Protein AF-A0A0B1TLB7-F1 (afdb_monomer_lite)

Radius of gyration: 19.45 Å; chains: 1; bounding box: 52×44×53 Å

Foldseek 3Di:
DDKDWDQDPVQWIWIWDKDFDQDPDPDLVVLVVLVVVQVVLCVDDVSVVLVQGADRWDWDCPDNGIIITTLDDTHHPVVCVVCVLQSPKDQQQVLLQVVLVVVPHGPVNLVVVLVVQLVVDPDDSVVSNVVSVCCCDVVPSPDLCSLVVVLPVVDPDPVLLVQLLSLLLSNLLVVLVCCQPQVKDAQDSRQWIARSNRSHIYRSPIDGDPPDPPPDPDSHDDDSSNCVSNPPVCVVRNVPD

pLDDT: mean 80.63, std 9.94, range [36.88, 93.31]

Structure (mmCIF, N/CA/C/O backbone):
data_AF-A0A0B1TLB7-F1
#
_entry.id   AF-A0A0B1TLB7-F1
#
loop_
_ato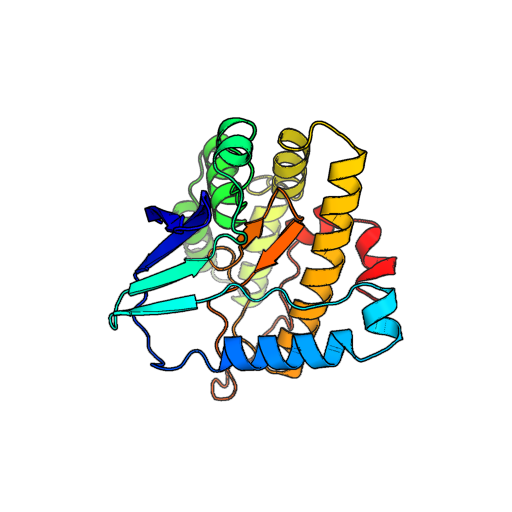m_site.group_PDB
_atom_site.id
_atom_site.type_symbol
_atom_site.label_atom_id
_atom_site.label_alt_id
_atom_site.label_comp_id
_atom_site.label_asym_id
_atom_site.label_entity_id
_atom_site.label_seq_id
_atom_site.pdbx_PDB_ins_code
_atom_site.Cartn_x
_atom_site.Cartn_y
_atom_site.Cartn_z
_atom_site.occupancy
_atom_site.B_iso_or_equiv
_atom_site.auth_seq_id
_atom_site.auth_comp_id
_atom_site.auth_asym_id
_atom_site.auth_atom_id
_atom_site.pdbx_PDB_model_num
ATOM 1 N N . MET A 1 1 ? -12.545 -8.791 -7.200 1.00 64.12 1 MET A N 1
ATOM 2 C CA . MET A 1 1 ? -12.836 -9.341 -5.853 1.00 64.12 1 MET A CA 1
ATOM 3 C C . MET A 1 1 ? -14.329 -9.295 -5.595 1.00 64.12 1 MET A C 1
ATOM 5 O O . MET A 1 1 ? -14.952 -8.301 -5.951 1.00 64.12 1 MET A O 1
ATOM 9 N N . LYS A 1 2 ? -14.913 -10.349 -5.012 1.00 77.75 2 LYS A N 1
ATOM 10 C CA . LYS A 1 2 ? -16.337 -10.341 -4.641 1.00 77.75 2 LYS A CA 1
ATOM 11 C C . LYS A 1 2 ? -16.486 -9.748 -3.241 1.00 77.75 2 LYS A C 1
ATOM 13 O O . LYS A 1 2 ? -15.745 -10.115 -2.333 1.00 77.75 2 LYS A O 1
ATOM 18 N N . LYS A 1 3 ? -17.421 -8.814 -3.082 1.00 80.75 3 LYS A N 1
ATOM 19 C CA . LYS A 1 3 ? -17.721 -8.144 -1.813 1.00 80.75 3 LYS A CA 1
ATOM 20 C C . LYS A 1 3 ? -18.915 -8.837 -1.164 1.00 80.75 3 LYS A C 1
ATOM 22 O O . LYS A 1 3 ? -19.959 -8.970 -1.796 1.00 80.75 3 LYS A O 1
ATOM 27 N N . LEU A 1 4 ? -18.757 -9.264 0.080 1.00 84.69 4 LEU A N 1
ATOM 28 C CA . LEU A 1 4 ? -19.797 -9.883 0.893 1.00 84.69 4 LEU A CA 1
ATOM 29 C C . LEU A 1 4 ? -20.160 -8.932 2.028 1.00 84.69 4 LEU A C 1
ATOM 31 O O . LEU A 1 4 ? -19.283 -8.347 2.659 1.00 84.69 4 LEU A O 1
ATOM 35 N N . GLN A 1 5 ? -21.453 -8.768 2.283 1.00 84.81 5 GLN A N 1
ATOM 36 C CA . GLN A 1 5 ? -21.947 -7.979 3.405 1.00 84.81 5 GLN A CA 1
ATOM 37 C C . GLN A 1 5 ? -22.610 -8.928 4.393 1.00 84.81 5 GLN A C 1
ATOM 39 O O . GLN A 1 5 ? -23.498 -9.690 4.017 1.00 84.81 5 GLN A O 1
ATOM 44 N N . ILE A 1 6 ? -22.153 -8.898 5.640 1.00 86.38 6 ILE A N 1
ATOM 45 C CA . ILE A 1 6 ? -22.670 -9.741 6.714 1.00 86.38 6 ILE A CA 1
ATOM 46 C C . ILE A 1 6 ? -23.162 -8.812 7.813 1.00 86.38 6 ILE A C 1
ATOM 48 O O . ILE A 1 6 ? -22.408 -7.994 8.342 1.00 86.38 6 ILE A O 1
ATOM 52 N N . MET A 1 7 ? -24.440 -8.940 8.148 1.00 86.88 7 MET A N 1
ATOM 53 C CA . MET A 1 7 ? -25.057 -8.213 9.246 1.00 86.88 7 MET A CA 1
ATOM 54 C C . MET A 1 7 ? -25.040 -9.092 10.490 1.00 86.88 7 MET A C 1
ATOM 56 O O . MET A 1 7 ? -25.543 -10.214 10.483 1.00 86.88 7 MET A O 1
ATOM 60 N N . ALA A 1 8 ? -24.427 -8.585 11.552 1.00 86.69 8 ALA A N 1
ATOM 61 C CA . ALA A 1 8 ? -24.417 -9.248 12.841 1.00 86.69 8 ALA A CA 1
ATOM 62 C C . ALA A 1 8 ? -25.740 -9.008 13.586 1.00 86.69 8 ALA A C 1
ATOM 64 O O . ALA A 1 8 ? -26.461 -8.043 13.329 1.00 86.69 8 ALA A O 1
ATOM 65 N N . VAL A 1 9 ? -26.020 -9.860 14.576 1.00 88.38 9 VAL A N 1
ATOM 66 C CA . VAL A 1 9 ? -27.228 -9.794 15.426 1.00 88.38 9 VAL A CA 1
ATOM 67 C C . VAL A 1 9 ? -27.348 -8.450 16.165 1.00 88.38 9 VAL A C 1
ATOM 69 O O . VAL A 1 9 ? -28.439 -8.011 16.505 1.00 88.38 9 VAL A O 1
ATOM 72 N N . ASN A 1 10 ? -26.230 -7.743 16.354 1.00 85.88 10 ASN A N 1
ATOM 73 C CA . ASN A 1 10 ? -26.180 -6.403 16.945 1.00 85.88 10 ASN A CA 1
ATOM 74 C C . ASN A 1 10 ? -26.594 -5.263 15.982 1.00 85.88 10 ASN A C 1
ATOM 76 O O . ASN A 1 10 ? -26.426 -4.092 16.327 1.00 85.88 10 ASN A O 1
ATOM 80 N N . GLY A 1 11 ? -27.062 -5.576 14.768 1.00 82.25 11 GLY A N 1
ATOM 81 C CA . GLY A 1 11 ? -27.480 -4.596 13.758 1.00 82.25 11 GLY A CA 1
ATOM 82 C C . GLY A 1 11 ? -26.330 -3.854 13.061 1.00 82.25 11 GLY A C 1
ATOM 83 O O . GLY A 1 11 ? -26.574 -2.910 12.301 1.00 82.25 11 GLY A O 1
ATOM 84 N N . LYS A 1 12 ? -25.072 -4.247 13.310 1.00 86.06 12 LYS A N 1
ATOM 85 C CA . LYS A 1 12 ? -23.905 -3.730 12.587 1.00 86.06 12 LYS A CA 1
ATOM 86 C C . LYS A 1 12 ? -23.603 -4.611 11.384 1.00 86.06 12 LYS A C 1
ATOM 88 O O . LYS A 1 12 ? -23.604 -5.837 11.480 1.00 86.06 12 LYS A O 1
ATOM 93 N N . THR A 1 13 ? -23.269 -3.969 10.278 1.00 84.94 13 THR A N 1
ATOM 94 C CA . THR A 1 13 ? -22.889 -4.623 9.033 1.00 84.94 13 THR A CA 1
ATOM 95 C C . THR A 1 13 ? -21.398 -4.496 8.823 1.00 84.94 13 THR A C 1
ATOM 97 O O . THR A 1 13 ? -20.845 -3.391 8.806 1.00 84.94 13 THR A O 1
ATOM 100 N N . SER A 1 14 ? -20.769 -5.652 8.665 1.00 84.81 14 SER A N 1
ATOM 101 C CA . SER A 1 14 ? -19.371 -5.805 8.294 1.00 84.81 14 SER A CA 1
ATOM 102 C C . SER A 1 14 ? -19.292 -6.208 6.831 1.00 84.81 14 SER A C 1
ATOM 104 O O . SER A 1 14 ? -20.142 -6.939 6.313 1.00 84.81 14 SER A O 1
ATOM 106 N N . VAL A 1 15 ? -18.255 -5.733 6.156 1.00 84.38 15 VAL A N 1
ATOM 107 C CA . VAL A 1 15 ? -18.020 -6.046 4.752 1.00 84.38 15 VAL A CA 1
ATOM 108 C C . VAL A 1 15 ? -16.728 -6.827 4.633 1.00 84.38 15 VAL A C 1
ATOM 110 O O . VAL A 1 15 ? -15.683 -6.378 5.094 1.00 84.38 15 VAL A O 1
ATOM 113 N N . TYR A 1 16 ? -16.798 -7.961 3.948 1.00 85.44 16 TYR A N 1
ATOM 114 C CA . TYR A 1 16 ? -15.662 -8.827 3.685 1.00 85.44 16 TYR A CA 1
ATOM 115 C C . TYR A 1 16 ? -15.376 -8.899 2.186 1.00 85.44 16 TYR A C 1
ATOM 117 O O . TYR A 1 16 ? -16.295 -9.004 1.371 1.00 85.44 16 TYR A O 1
ATOM 125 N N . TYR A 1 17 ? -14.101 -8.873 1.814 1.00 83.75 17 TYR A N 1
ATOM 126 C CA . TYR A 1 17 ? -13.661 -9.280 0.488 1.00 83.75 17 TYR A CA 1
ATOM 127 C C . TYR A 1 17 ? -13.406 -10.779 0.497 1.00 83.75 17 TYR A C 1
ATOM 129 O O . TYR A 1 17 ? -12.638 -11.283 1.316 1.00 83.75 17 TYR A O 1
ATOM 137 N N . LEU A 1 18 ? -14.059 -11.477 -0.428 1.00 83.38 18 LEU A N 1
ATOM 138 C CA . LEU A 1 18 ? -13.727 -12.852 -0.751 1.00 83.38 18 LEU A CA 1
ATOM 139 C C . LEU A 1 18 ? -12.570 -12.828 -1.746 1.00 83.38 18 LEU A C 1
ATOM 141 O O . LEU A 1 18 ? -12.734 -12.416 -2.905 1.00 83.38 18 LEU A O 1
ATOM 145 N N . GLN A 1 19 ? -11.408 -13.254 -1.269 1.00 77.56 19 GLN A N 1
ATOM 146 C CA . GLN A 1 19 ? -10.223 -13.440 -2.083 1.00 77.56 19 GLN A CA 1
ATOM 147 C C . GLN A 1 19 ? -10.020 -14.931 -2.327 1.00 77.56 19 GLN A C 1
ATOM 149 O O . GLN A 1 19 ? -9.946 -15.723 -1.386 1.00 77.56 19 GLN A O 1
ATOM 154 N N . ASN A 1 20 ? -9.924 -15.300 -3.603 1.00 71.75 20 ASN A N 1
ATOM 155 C CA . ASN A 1 20 ? -9.437 -16.616 -3.981 1.00 71.75 20 ASN A CA 1
ATOM 156 C C . ASN A 1 20 ? -7.915 -16.561 -3.860 1.00 71.75 20 ASN A C 1
ATOM 158 O O . ASN A 1 20 ? -7.268 -15.870 -4.647 1.00 71.75 20 ASN A O 1
ATOM 162 N N . SER A 1 21 ? -7.352 -17.226 -2.857 1.00 65.31 21 SER A N 1
ATOM 163 C CA . SER A 1 21 ? -5.903 -17.352 -2.716 1.00 65.31 21 SER A CA 1
ATOM 164 C C . SER A 1 21 ? -5.544 -18.818 -2.606 1.00 65.31 21 SER A C 1
ATOM 166 O O . SER A 1 21 ? -6.082 -19.529 -1.760 1.00 65.31 21 SER A O 1
ATOM 168 N N . VAL A 1 22 ? -4.602 -19.254 -3.434 1.00 55.47 22 VAL A N 1
ATOM 169 C CA . VAL A 1 22 ? -3.891 -20.506 -3.197 1.00 55.47 22 VAL A CA 1
ATOM 170 C C . VAL A 1 22 ? -2.922 -20.217 -2.059 1.00 55.47 22 VAL A C 1
ATOM 172 O O . VAL A 1 22 ? -1.976 -19.452 -2.226 1.00 55.47 22 VAL A O 1
ATOM 175 N N . PHE A 1 23 ? -3.215 -20.734 -0.871 1.00 57.34 23 PHE A N 1
ATOM 176 C CA . PHE A 1 23 ? -2.283 -20.627 0.240 1.00 57.34 23 PHE A CA 1
ATOM 177 C C . PHE A 1 23 ? -1.086 -21.539 -0.013 1.00 57.34 23 PHE A C 1
ATOM 179 O O . PHE A 1 23 ? -1.231 -22.758 0.027 1.00 57.34 23 PHE A O 1
ATOM 186 N N . GLU A 1 24 ? 0.094 -20.957 -0.216 1.00 52.38 24 GLU A N 1
ATOM 187 C CA . GLU A 1 24 ? 1.349 -21.700 -0.041 1.00 52.38 24 GLU A CA 1
ATOM 188 C C . GLU A 1 24 ? 1.566 -22.018 1.448 1.00 52.38 24 GLU A C 1
ATOM 190 O O . GLU A 1 24 ? 1.935 -23.135 1.805 1.00 52.38 24 GLU A O 1
ATOM 195 N N . GLU A 1 25 ? 1.213 -21.087 2.343 1.00 57.25 25 GLU A N 1
ATOM 196 C CA . GLU A 1 25 ? 1.279 -21.279 3.792 1.00 57.25 25 GLU A CA 1
ATOM 197 C C . GLU A 1 25 ? -0.116 -21.357 4.425 1.00 57.25 25 GLU A C 1
ATOM 199 O O . GLU A 1 25 ? -0.904 -20.416 4.371 1.00 57.25 25 GLU A O 1
ATOM 204 N N . ARG A 1 26 ? -0.414 -22.464 5.119 1.00 52.31 26 ARG A N 1
ATOM 205 C CA . ARG A 1 26 ? -1.693 -22.667 5.838 1.00 52.31 26 ARG A CA 1
ATOM 206 C C . ARG A 1 26 ? -1.914 -21.700 7.012 1.00 52.31 26 ARG A C 1
ATOM 208 O O . ARG A 1 26 ? -3.011 -21.651 7.561 1.00 52.31 26 ARG A O 1
ATOM 215 N N . THR A 1 27 ? -0.881 -20.974 7.442 1.00 60.53 27 THR A N 1
ATOM 216 C CA . THR A 1 27 ? -0.907 -20.117 8.634 1.00 60.53 27 THR A CA 1
ATOM 217 C C . THR A 1 27 ? -0.497 -18.690 8.292 1.00 60.53 27 THR A C 1
ATOM 219 O O . THR A 1 27 ? 0.617 -18.481 7.832 1.00 60.53 27 THR A O 1
ATOM 222 N N . ASN A 1 28 ? -1.341 -17.706 8.622 1.00 75.69 28 ASN A N 1
ATOM 223 C CA . ASN A 1 28 ? -1.084 -16.269 8.441 1.00 75.69 28 ASN A CA 1
ATOM 224 C C . ASN A 1 28 ? -0.045 -15.712 9.445 1.00 75.69 28 ASN A C 1
ATOM 226 O O . ASN A 1 28 ? -0.308 -14.734 10.152 1.00 75.69 28 ASN A O 1
ATOM 230 N N . ARG A 1 29 ? 1.138 -16.336 9.542 1.00 82.12 29 ARG A N 1
ATOM 231 C CA . ARG A 1 29 ? 2.197 -15.983 10.508 1.00 82.12 29 ARG A CA 1
ATOM 232 C C . ARG A 1 29 ? 2.674 -14.547 10.326 1.00 82.12 29 ARG A C 1
ATOM 234 O O . ARG A 1 29 ? 2.838 -13.833 11.310 1.00 82.12 29 ARG A O 1
ATOM 241 N N . CYS A 1 30 ? 2.820 -14.094 9.081 1.00 84.75 30 CYS A N 1
ATOM 242 C CA . CYS A 1 30 ? 3.209 -12.717 8.779 1.00 84.75 30 CYS A CA 1
ATOM 243 C C . CYS A 1 30 ? 2.194 -11.708 9.326 1.00 84.75 30 CYS A C 1
ATOM 245 O O . CYS A 1 30 ? 2.574 -10.729 9.960 1.00 84.75 30 CYS A O 1
ATOM 247 N N . GLN A 1 31 ? 0.894 -11.967 9.165 1.00 84.56 31 GLN A N 1
ATOM 248 C CA . GLN A 1 31 ? -0.143 -11.077 9.695 1.00 84.56 31 GLN A CA 1
ATOM 249 C C . GLN A 1 31 ? -0.179 -11.083 11.228 1.00 84.56 31 GLN A C 1
ATOM 251 O O . GLN A 1 31 ? -0.337 -10.026 11.836 1.00 84.56 31 GLN A O 1
ATOM 256 N N . GLN A 1 32 ? 0.025 -12.243 11.861 1.00 87.81 32 GLN A N 1
ATOM 257 C CA . GLN A 1 32 ? 0.153 -12.343 13.322 1.00 87.81 32 GLN A CA 1
ATOM 258 C C . GLN A 1 32 ? 1.379 -11.576 13.837 1.00 87.81 32 GLN A C 1
ATOM 260 O O . GLN A 1 32 ? 1.287 -10.844 14.821 1.00 87.81 32 GLN A O 1
ATOM 265 N N . TYR A 1 33 ? 2.510 -11.672 13.138 1.00 90.12 33 TYR A N 1
ATOM 266 C CA . TYR A 1 33 ? 3.702 -10.889 13.445 1.00 90.12 33 TYR A CA 1
ATOM 267 C C . TYR A 1 33 ? 3.432 -9.383 13.337 1.00 90.12 33 TYR A C 1
ATOM 269 O O . TYR A 1 33 ? 3.733 -8.632 14.261 1.00 90.12 33 TYR A O 1
ATOM 277 N N . LEU A 1 34 ? 2.785 -8.928 12.261 1.00 88.94 34 LEU A N 1
ATOM 278 C CA . LEU A 1 34 ? 2.414 -7.520 12.100 1.00 88.94 34 LEU A CA 1
ATOM 279 C C . LEU A 1 34 ? 1.431 -7.045 13.191 1.00 88.94 34 LEU A C 1
ATOM 281 O O . LEU A 1 34 ? 1.501 -5.893 13.625 1.00 88.94 34 LEU A O 1
ATOM 285 N N . GLN A 1 35 ? 0.545 -7.922 13.681 1.00 89.50 35 GLN A N 1
ATOM 286 C CA . GLN A 1 35 ? -0.300 -7.644 14.849 1.00 89.50 35 GLN A CA 1
ATOM 287 C C . GLN A 1 35 ? 0.528 -7.493 16.133 1.00 89.50 35 GLN A C 1
ATOM 289 O O . GLN A 1 35 ? 0.290 -6.553 16.892 1.00 89.50 35 GLN A O 1
ATOM 294 N N . LEU A 1 36 ? 1.528 -8.350 16.359 1.00 91.69 36 LEU A N 1
ATOM 295 C CA . LEU A 1 36 ? 2.451 -8.211 17.488 1.00 91.69 36 LEU A CA 1
ATOM 296 C C . LEU A 1 36 ? 3.219 -6.884 17.404 1.00 91.69 36 LEU A C 1
ATOM 298 O O . LEU A 1 36 ? 3.211 -6.107 18.358 1.00 91.69 36 LEU A O 1
ATOM 302 N N . VAL A 1 37 ? 3.799 -6.568 16.244 1.00 91.44 37 VAL A N 1
ATOM 303 C CA . VAL A 1 37 ? 4.506 -5.300 16.006 1.00 91.44 37 VAL A CA 1
ATOM 304 C C . VAL A 1 37 ? 3.601 -4.106 16.294 1.00 91.44 37 VAL A C 1
ATOM 306 O O . VAL A 1 37 ? 4.016 -3.165 16.966 1.00 91.44 37 VAL A O 1
ATOM 309 N N . ARG A 1 38 ? 2.335 -4.154 15.868 1.00 91.31 38 ARG A N 1
ATOM 310 C CA . ARG A 1 38 ? 1.352 -3.119 16.203 1.00 91.31 38 ARG A CA 1
ATOM 311 C C . ARG A 1 38 ? 1.218 -2.925 17.716 1.00 91.31 38 ARG A C 1
ATOM 313 O O . ARG A 1 38 ? 1.190 -1.780 18.160 1.00 91.31 38 ARG A O 1
ATOM 320 N N . THR A 1 39 ? 1.125 -4.001 18.500 1.00 91.38 39 THR A N 1
ATOM 321 C CA . THR A 1 39 ? 1.007 -3.892 19.968 1.00 91.38 39 THR A CA 1
ATOM 322 C C . THR A 1 39 ? 2.249 -3.266 20.602 1.00 91.38 39 THR A C 1
ATOM 324 O O . THR A 1 39 ? 2.115 -2.436 21.499 1.00 91.38 39 THR A O 1
ATOM 327 N N . LEU A 1 40 ? 3.441 -3.581 20.086 1.00 91.94 40 LEU A N 1
ATOM 328 C CA . LEU A 1 40 ? 4.705 -3.003 20.549 1.00 91.94 40 LEU A CA 1
ATOM 329 C C . LEU A 1 40 ? 4.804 -1.51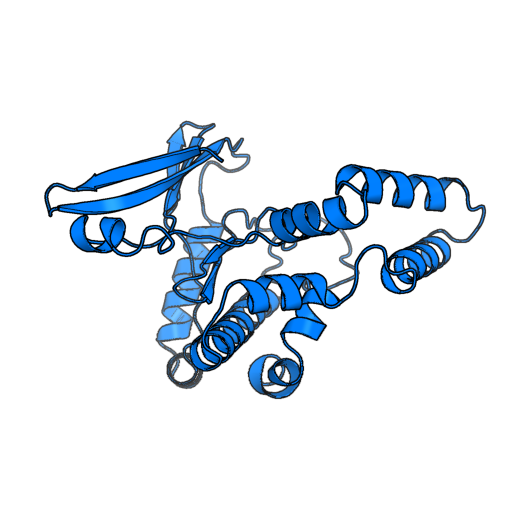1 20.204 1.00 91.94 40 LEU A C 1
ATOM 331 O O . LEU A 1 40 ? 5.093 -0.695 21.075 1.00 91.94 40 LEU A O 1
ATOM 335 N N . LEU A 1 41 ? 4.462 -1.133 18.969 1.00 90.44 41 LEU A N 1
ATOM 336 C CA . LEU A 1 41 ? 4.473 0.266 18.528 1.00 90.44 41 LEU A CA 1
ATOM 337 C C . LEU A 1 41 ? 3.485 1.144 19.302 1.00 90.44 41 LEU A C 1
ATOM 339 O O . LEU A 1 41 ? 3.747 2.322 19.509 1.00 90.44 41 LEU A O 1
ATOM 343 N N . VAL A 1 42 ? 2.348 0.604 19.742 1.00 91.25 42 VAL A N 1
ATOM 344 C CA . VAL A 1 42 ? 1.384 1.368 20.552 1.00 91.25 42 VAL A CA 1
ATOM 345 C C . VAL A 1 42 ? 1.858 1.530 22.001 1.00 91.25 42 VAL A C 1
ATOM 347 O O . VAL A 1 42 ? 1.456 2.484 22.665 1.00 91.25 42 VAL A O 1
ATOM 350 N N . LYS A 1 43 ? 2.709 0.624 22.494 1.00 93.00 43 LYS A N 1
ATOM 351 C CA . LYS A 1 43 ? 3.246 0.671 23.860 1.00 93.00 43 LYS A CA 1
ATOM 352 C C . LYS A 1 43 ? 4.332 1.739 24.020 1.00 93.00 43 LYS A C 1
ATOM 354 O O . LYS A 1 43 ? 4.424 2.359 25.075 1.00 93.00 43 LYS A O 1
ATOM 359 N N . GLU A 1 44 ? 5.130 1.957 22.979 1.00 93.31 44 GLU A N 1
ATOM 360 C CA . GLU A 1 44 ? 6.208 2.945 22.976 1.00 93.31 44 GLU A CA 1
ATOM 361 C C . GLU A 1 44 ? 5.682 4.392 22.913 1.00 93.31 44 GLU A C 1
ATOM 363 O O . GLU A 1 44 ? 4.766 4.726 22.156 1.00 93.31 44 GLU A O 1
ATOM 368 N N . ARG A 1 45 ? 6.265 5.288 23.722 1.00 91.88 45 ARG A N 1
ATOM 369 C CA . ARG A 1 45 ? 5.747 6.658 23.922 1.00 91.88 45 ARG A CA 1
ATOM 370 C C . ARG A 1 45 ? 5.807 7.507 22.650 1.00 91.88 45 ARG A C 1
ATOM 372 O O . ARG A 1 45 ? 4.839 8.195 22.320 1.00 91.88 45 ARG A O 1
ATOM 379 N N . GLU A 1 46 ? 6.937 7.486 21.948 1.00 88.69 46 GLU A N 1
ATOM 380 C CA . GLU A 1 46 ? 7.167 8.348 20.779 1.00 88.69 46 GLU A CA 1
ATOM 381 C C . GLU A 1 46 ? 6.346 7.908 19.561 1.00 88.69 46 GLU A C 1
ATOM 383 O O . GLU A 1 46 ? 5.766 8.734 18.848 1.00 88.69 46 GLU A O 1
ATOM 388 N N . THR A 1 47 ? 6.210 6.601 19.359 1.00 88.50 47 THR A N 1
ATOM 389 C CA . THR A 1 47 ? 5.364 6.009 18.316 1.00 88.50 47 THR A CA 1
ATOM 390 C C . THR A 1 47 ? 3.882 6.219 18.617 1.00 88.50 47 THR A C 1
ATOM 392 O O . THR A 1 47 ? 3.137 6.622 17.718 1.00 88.50 47 THR A O 1
ATOM 395 N N . ALA A 1 48 ? 3.451 6.066 19.875 1.00 88.25 48 ALA A N 1
ATOM 396 C CA . ALA A 1 48 ? 2.078 6.341 20.293 1.00 88.25 48 ALA A CA 1
ATOM 397 C C . ALA A 1 48 ? 1.703 7.821 20.109 1.00 88.25 48 ALA A C 1
ATOM 399 O O . ALA A 1 48 ? 0.651 8.118 19.535 1.00 88.25 48 ALA A O 1
ATOM 400 N N . ARG A 1 49 ? 2.589 8.754 20.499 1.00 89.00 49 ARG A N 1
ATOM 401 C CA . ARG A 1 49 ? 2.400 10.207 20.308 1.00 89.00 49 ARG A CA 1
ATOM 402 C C . ARG A 1 49 ? 2.230 10.575 18.834 1.00 89.00 49 ARG A C 1
ATOM 404 O O . ARG A 1 49 ? 1.441 11.455 18.495 1.00 89.00 49 ARG A O 1
ATOM 411 N N . ARG A 1 50 ? 2.970 9.904 17.949 1.00 87.69 50 ARG A N 1
ATOM 412 C CA . ARG A 1 50 ? 2.897 10.112 16.495 1.00 87.69 50 ARG A CA 1
ATOM 413 C C . ARG A 1 50 ? 1.774 9.306 15.833 1.00 87.69 50 ARG A C 1
ATOM 415 O O . ARG A 1 50 ? 1.535 9.493 14.641 1.00 87.69 50 ARG A O 1
ATOM 422 N N . HIS A 1 51 ? 1.057 8.469 16.585 1.00 85.94 51 HIS A N 1
ATOM 423 C CA . HIS A 1 51 ? 0.066 7.514 16.086 1.00 85.94 51 HIS A CA 1
ATOM 424 C C . HIS A 1 51 ? 0.623 6.590 14.992 1.00 85.94 51 HIS A C 1
ATOM 426 O O . HIS A 1 51 ? -0.046 6.341 13.986 1.00 85.94 51 HIS A O 1
ATOM 432 N N . LEU A 1 52 ? 1.853 6.109 15.182 1.00 88.19 52 LEU A N 1
ATOM 433 C CA . LEU A 1 52 ? 2.479 5.113 14.320 1.00 88.19 52 LEU A CA 1
ATOM 434 C C . LEU A 1 52 ? 1.969 3.730 14.716 1.00 88.19 52 LEU A C 1
ATOM 436 O O . LEU A 1 52 ? 2.166 3.276 15.840 1.00 88.19 52 LEU A O 1
ATOM 440 N N . PHE A 1 53 ? 1.283 3.068 13.794 1.00 87.62 53 PHE A N 1
ATOM 441 C CA . PHE A 1 53 ? 0.825 1.699 13.972 1.00 87.62 53 PHE A CA 1
ATOM 442 C C . PHE A 1 53 ? 0.702 1.020 12.614 1.00 87.62 53 PHE A C 1
ATOM 444 O O . PHE A 1 53 ? 0.390 1.661 11.608 1.00 87.62 53 PHE A O 1
ATOM 451 N N . VAL A 1 54 ? 0.889 -0.296 12.606 1.00 88.31 54 VAL A N 1
ATOM 452 C CA . VAL A 1 54 ? 0.597 -1.126 11.438 1.00 88.31 54 VAL A CA 1
ATOM 453 C C . VAL A 1 54 ? -0.894 -1.436 11.422 1.00 88.31 54 VAL A C 1
ATOM 455 O O . VAL A 1 54 ? -1.459 -1.854 12.437 1.00 88.31 54 VAL A O 1
ATOM 458 N N . PHE A 1 55 ? -1.548 -1.231 10.280 1.00 87.44 55 PHE A N 1
ATOM 459 C CA . PHE A 1 55 ? -2.918 -1.684 10.083 1.00 87.44 55 PHE A CA 1
ATOM 460 C C . PHE A 1 55 ? -2.912 -3.087 9.469 1.00 87.44 55 PHE A C 1
ATOM 462 O O . PHE A 1 55 ? -2.520 -3.281 8.322 1.00 87.44 55 PHE A O 1
ATOM 469 N N . THR A 1 56 ? -3.363 -4.063 10.252 1.00 85.44 56 THR A N 1
ATOM 470 C CA . THR A 1 56 ? -3.562 -5.446 9.819 1.00 85.44 56 THR A CA 1
ATOM 471 C C . THR A 1 56 ? -5.061 -5.730 9.719 1.00 85.44 56 THR A C 1
ATOM 473 O O . THR A 1 56 ? -5.770 -5.632 10.726 1.00 85.44 56 THR A O 1
ATOM 476 N N . PRO A 1 57 ? -5.583 -6.031 8.519 1.00 82.88 57 PRO A N 1
ATOM 477 C CA . PRO A 1 57 ? -6.973 -6.421 8.355 1.00 82.88 57 PRO A CA 1
ATOM 478 C C . PRO A 1 57 ? -7.181 -7.826 8.917 1.00 82.88 57 PRO A C 1
ATOM 480 O O . PRO A 1 57 ? -6.302 -8.684 8.826 1.00 82.88 57 PRO A O 1
ATOM 483 N N . ASN A 1 58 ? -8.358 -8.073 9.487 1.00 82.12 58 ASN A N 1
ATOM 484 C CA . ASN A 1 58 ? -8.702 -9.405 9.966 1.00 82.12 58 ASN A CA 1
ATOM 485 C C . ASN A 1 58 ? -8.900 -10.332 8.767 1.00 82.12 58 ASN A C 1
ATOM 487 O O . ASN A 1 58 ? -9.708 -10.042 7.883 1.00 82.12 58 ASN A O 1
ATOM 491 N N . GLN A 1 59 ? -8.161 -11.438 8.751 1.00 82.00 59 GLN A N 1
ATOM 492 C CA . GLN A 1 59 ? -8.254 -12.467 7.724 1.00 82.00 59 GLN A CA 1
ATOM 493 C C . GLN A 1 59 ? -8.798 -13.747 8.351 1.00 82.00 59 GLN A C 1
ATOM 495 O O . GLN A 1 59 ? -8.229 -14.264 9.312 1.00 82.00 59 GLN A O 1
ATOM 500 N N . LEU A 1 60 ? -9.894 -14.253 7.797 1.00 81.56 60 LEU A N 1
ATOM 501 C CA . LEU A 1 60 ? -10.504 -15.520 8.171 1.00 81.56 60 LEU A CA 1
ATOM 502 C C . LEU A 1 60 ? -10.338 -16.497 7.006 1.00 81.56 60 LEU A C 1
ATOM 504 O O . LEU A 1 60 ? -10.853 -16.269 5.911 1.00 81.56 60 LEU A O 1
ATOM 508 N N . VAL A 1 61 ? -9.620 -17.591 7.245 1.00 79.50 61 VAL A N 1
ATOM 509 C CA . VAL A 1 61 ? -9.481 -18.679 6.273 1.00 79.50 61 VAL A CA 1
ATOM 510 C C . VAL A 1 61 ? -10.764 -19.504 6.301 1.00 79.50 61 VAL A C 1
ATOM 512 O O . VAL A 1 61 ? -11.063 -20.137 7.309 1.00 79.50 61 VAL A O 1
ATOM 515 N N . VAL A 1 62 ? -11.542 -19.465 5.217 1.00 80.38 62 VAL A N 1
ATOM 516 C CA . VAL A 1 62 ? -12.797 -20.235 5.095 1.00 80.38 62 VAL A CA 1
ATOM 517 C C . VAL A 1 62 ? -12.539 -21.595 4.459 1.00 80.38 62 VAL A C 1
ATOM 519 O O . VAL A 1 62 ? -13.165 -22.587 4.817 1.00 80.38 62 VAL A O 1
ATOM 522 N N . SER A 1 63 ? -11.618 -21.640 3.500 1.00 78.56 63 SER A N 1
ATOM 523 C CA . SER A 1 63 ? -11.253 -22.833 2.740 1.00 78.56 63 SER A CA 1
ATOM 524 C C . SER A 1 63 ? -9.778 -22.734 2.333 1.00 78.56 63 SER A C 1
ATOM 526 O O . SER A 1 63 ? -9.261 -21.616 2.260 1.00 78.56 63 SER A O 1
ATOM 528 N N . PRO A 1 64 ? -9.094 -23.849 2.008 1.00 74.50 64 PRO A N 1
ATOM 529 C CA . PRO A 1 64 ? -7.730 -23.823 1.469 1.00 74.50 64 PRO A CA 1
ATOM 530 C C . PRO A 1 64 ? -7.529 -22.915 0.244 1.00 74.50 64 PRO A C 1
ATOM 532 O O . PRO A 1 64 ? -6.397 -22.558 -0.067 1.00 74.50 64 PRO A O 1
ATOM 535 N N . TYR A 1 65 ? -8.614 -22.535 -0.437 1.00 78.75 65 TYR A N 1
ATOM 536 C CA . TYR A 1 65 ? -8.592 -21.675 -1.622 1.00 78.75 65 TYR A CA 1
ATOM 537 C C . TYR A 1 65 ? -9.302 -20.327 -1.427 1.00 78.75 65 TYR A C 1
ATOM 539 O O . TYR A 1 65 ? -9.400 -19.550 -2.378 1.00 78.75 65 TYR A O 1
ATOM 547 N N . ALA A 1 66 ? -9.854 -20.052 -0.238 1.00 79.19 66 ALA A N 1
ATOM 548 C CA . ALA A 1 66 ? -10.706 -18.885 -0.018 1.00 79.19 66 ALA A CA 1
ATOM 549 C C . ALA A 1 66 ? -10.486 -18.216 1.344 1.00 79.19 66 ALA A C 1
ATOM 551 O O . ALA A 1 66 ? -10.566 -18.849 2.404 1.00 79.19 66 ALA A O 1
ATOM 552 N N . VAL A 1 67 ? -10.305 -16.896 1.295 1.00 80.38 67 VAL A N 1
ATOM 553 C CA . VAL A 1 67 ? -10.088 -16.026 2.456 1.00 80.38 67 VAL A CA 1
ATOM 554 C C . VAL A 1 67 ? -11.130 -14.936 2.483 1.00 80.38 67 VAL A C 1
ATOM 556 O O . VAL A 1 67 ? -11.395 -14.286 1.470 1.00 80.38 67 VAL A O 1
ATOM 559 N N . LEU A 1 68 ? -11.682 -14.709 3.668 1.00 84.25 68 LEU A N 1
ATOM 560 C CA . LEU A 1 68 ? -12.454 -13.518 3.964 1.00 84.25 68 LEU A CA 1
ATOM 561 C C . LEU A 1 68 ? -11.549 -12.497 4.632 1.00 84.25 68 LEU A C 1
ATOM 563 O O . LEU A 1 68 ? -11.050 -12.710 5.736 1.00 84.25 68 LEU A O 1
ATOM 567 N N . MET A 1 69 ? -11.356 -11.374 3.957 1.00 83.44 69 MET A N 1
ATOM 568 C CA . MET A 1 69 ? -10.615 -10.236 4.477 1.00 83.44 69 MET A CA 1
ATOM 569 C C . MET A 1 69 ? -11.596 -9.134 4.862 1.00 83.44 69 MET A C 1
ATOM 571 O O . MET A 1 69 ? -12.429 -8.727 4.054 1.00 83.44 69 MET A O 1
ATOM 575 N N . ASP A 1 70 ? -11.503 -8.637 6.089 1.00 83.50 70 ASP A N 1
ATOM 576 C CA . ASP A 1 70 ? -12.322 -7.513 6.539 1.00 83.50 70 ASP A CA 1
ATOM 577 C C . ASP A 1 70 ? -11.928 -6.222 5.792 1.00 83.50 70 ASP A C 1
ATOM 579 O O . ASP A 1 70 ? -10.763 -5.811 5.792 1.00 83.50 70 ASP A O 1
ATOM 583 N N . CYS A 1 71 ? -12.915 -5.557 5.182 1.00 72.69 71 CYS A N 1
ATOM 584 C CA . CYS A 1 71 ? -12.758 -4.242 4.540 1.00 72.69 71 CYS A CA 1
ATOM 585 C C . CYS A 1 71 ? -12.605 -3.114 5.576 1.00 72.69 71 CYS A C 1
ATOM 587 O O . CYS A 1 71 ? -12.283 -1.972 5.236 1.00 72.69 71 CYS A O 1
ATOM 589 N N . GLY A 1 72 ? -12.802 -3.462 6.846 1.00 66.75 72 GLY A N 1
ATOM 590 C CA . GLY A 1 72 ? -12.442 -2.725 8.032 1.00 66.75 72 GLY A CA 1
ATOM 591 C C . GLY A 1 72 ? -13.576 -1.885 8.574 1.00 66.75 72 GLY A C 1
ATOM 592 O O . GLY A 1 72 ? -13.732 -0.704 8.252 1.00 66.75 72 GLY A O 1
ATOM 593 N N . GLY A 1 73 ? -14.279 -2.517 9.505 1.00 68.94 73 GLY A N 1
ATOM 594 C CA . GLY A 1 73 ? -15.226 -1.882 10.401 1.00 68.94 73 GLY A CA 1
ATOM 595 C C . GLY A 1 73 ? -16.621 -2.474 10.279 1.00 68.94 73 GLY A C 1
ATOM 596 O O . GLY A 1 73 ? -17.089 -2.810 9.195 1.00 68.94 73 GLY A O 1
ATOM 597 N N . ALA A 1 74 ? -17.294 -2.554 11.422 1.00 68.75 74 ALA A N 1
ATOM 598 C CA . ALA A 1 74 ? -18.705 -2.885 11.510 1.00 68.75 74 ALA A CA 1
ATOM 599 C C . ALA A 1 74 ? -19.479 -1.585 11.748 1.00 68.75 74 ALA A C 1
ATOM 601 O O . ALA A 1 74 ? -19.343 -0.965 12.809 1.00 68.75 74 ALA A O 1
ATOM 602 N N . TYR A 1 75 ? -20.277 -1.164 10.769 1.00 79.06 75 TYR A N 1
ATOM 603 C CA . TYR A 1 75 ? -21.051 0.075 10.849 1.00 79.06 75 TYR A CA 1
ATOM 604 C C . TYR A 1 75 ? -22.548 -0.227 10.949 1.00 79.06 75 TYR A C 1
ATOM 606 O O . TYR A 1 75 ? -23.009 -1.192 10.341 1.00 79.06 75 TYR A O 1
ATOM 614 N N . PRO A 1 76 ? -23.336 0.573 11.689 1.00 78.06 76 PRO A N 1
ATOM 615 C CA . PRO A 1 76 ? -24.788 0.424 11.699 1.00 78.06 76 PRO A CA 1
ATOM 616 C C . PRO A 1 76 ? -25.355 0.533 10.282 1.00 78.06 76 PRO A C 1
ATOM 618 O O . PRO A 1 76 ? -24.913 1.389 9.511 1.00 78.06 76 PRO A O 1
ATOM 621 N N . MET A 1 77 ? -26.370 -0.269 9.954 1.00 74.81 77 MET A N 1
ATOM 622 C CA . MET A 1 77 ? -26.996 -0.232 8.622 1.00 74.81 77 MET A CA 1
ATOM 623 C C . MET A 1 77 ? -27.495 1.159 8.226 1.00 74.81 77 MET A C 1
ATOM 625 O O . MET A 1 77 ? -27.339 1.571 7.080 1.00 74.81 77 MET A O 1
ATOM 629 N N . SER A 1 78 ? -28.015 1.924 9.186 1.00 74.44 78 SER A N 1
ATOM 630 C CA . SER A 1 78 ? -28.444 3.309 8.967 1.00 74.44 78 SER A CA 1
ATOM 631 C C . SER A 1 78 ? -27.303 4.226 8.513 1.00 74.44 78 SER A C 1
ATOM 633 O O . SER A 1 78 ? -27.526 5.161 7.746 1.00 74.44 78 SER A O 1
ATOM 635 N N . PHE A 1 79 ? -26.072 3.959 8.953 1.00 75.75 79 PHE A N 1
ATOM 636 C CA . PHE A 1 79 ? -24.893 4.721 8.554 1.00 75.75 79 PHE A CA 1
ATOM 637 C C . PHE A 1 79 ? -24.373 4.285 7.185 1.00 75.75 79 PHE A C 1
ATOM 639 O O . PHE A 1 79 ? -24.036 5.136 6.365 1.00 75.75 79 PHE A O 1
ATOM 646 N N . VAL A 1 80 ? -24.378 2.977 6.913 1.00 75.19 80 VAL A N 1
ATOM 647 C CA . VAL A 1 80 ? -24.004 2.423 5.602 1.00 75.19 80 VAL A CA 1
ATOM 648 C C . VAL A 1 80 ? -24.953 2.916 4.507 1.00 75.19 80 VAL A C 1
ATOM 650 O O . VAL A 1 80 ? -24.490 3.320 3.445 1.00 75.19 80 VAL A O 1
ATOM 653 N N . ALA A 1 81 ? -26.259 2.968 4.786 1.00 71.25 81 ALA A N 1
ATOM 654 C CA . ALA A 1 81 ? -27.258 3.494 3.856 1.00 71.25 81 ALA A CA 1
ATOM 655 C C . ALA A 1 81 ? -27.058 4.992 3.560 1.00 71.25 81 ALA A C 1
ATOM 657 O O . ALA A 1 81 ? -27.221 5.423 2.423 1.00 71.25 81 ALA A O 1
ATOM 658 N N . LYS A 1 82 ? -26.662 5.789 4.565 1.00 77.06 82 LYS A N 1
ATOM 659 C CA . LYS A 1 82 ? -26.387 7.229 4.399 1.00 77.06 82 LYS A CA 1
ATOM 660 C C . LYS A 1 82 ? -25.040 7.521 3.730 1.00 77.06 82 LYS A C 1
ATOM 662 O O . LYS A 1 82 ? -24.892 8.565 3.103 1.00 77.06 82 LYS A O 1
ATOM 667 N N . LYS A 1 83 ? -24.044 6.645 3.896 1.00 74.50 83 LYS A N 1
ATOM 668 C CA . LYS A 1 83 ? -22.687 6.800 3.349 1.00 74.50 83 LYS A CA 1
ATOM 669 C C . LYS A 1 83 ? -22.222 5.496 2.687 1.00 74.50 83 LYS A C 1
ATOM 671 O O . LYS A 1 83 ? -21.382 4.791 3.251 1.00 74.50 83 LYS A O 1
ATOM 676 N N . PRO A 1 84 ? -22.704 5.187 1.469 1.00 65.56 84 PRO A N 1
ATOM 677 C CA . PRO A 1 84 ? -22.366 3.937 0.782 1.00 65.56 84 PRO A CA 1
ATOM 678 C C . PRO A 1 84 ? -20.867 3.817 0.453 1.00 65.56 84 PRO A C 1
ATOM 680 O O . PRO A 1 84 ? -20.323 2.713 0.414 1.00 65.56 84 PRO A O 1
ATOM 683 N N . HIS A 1 85 ? -20.168 4.949 0.303 1.00 72.44 85 HIS A N 1
ATOM 684 C CA . HIS A 1 85 ? -18.726 5.016 0.029 1.00 72.44 85 HIS A CA 1
ATOM 685 C C . HIS A 1 85 ? -17.835 4.767 1.258 1.00 72.44 85 HIS A C 1
ATOM 687 O O . HIS A 1 85 ? -16.622 4.911 1.182 1.00 72.44 85 HIS A O 1
ATOM 693 N N . ILE A 1 86 ? -18.391 4.390 2.412 1.00 69.38 86 ILE A N 1
ATOM 694 C CA . ILE A 1 86 ? -17.589 4.197 3.629 1.00 69.38 86 ILE A CA 1
ATOM 695 C C . ILE A 1 86 ? -16.593 3.031 3.545 1.00 69.38 86 ILE A C 1
ATOM 697 O O . ILE A 1 86 ? -15.505 3.095 4.123 1.00 69.38 86 ILE A O 1
ATOM 701 N N . PHE A 1 87 ? -16.964 1.985 2.805 1.00 68.81 87 PHE A N 1
ATOM 702 C CA . PHE A 1 87 ? -16.148 0.788 2.566 1.00 68.81 87 PHE A CA 1
ATOM 703 C C . PHE A 1 87 ? -15.289 0.899 1.308 1.00 68.81 87 PHE A C 1
ATOM 705 O O . PHE A 1 87 ? -14.756 -0.097 0.820 1.00 68.81 87 PHE A O 1
ATOM 712 N N . ASP A 1 88 ? -15.236 2.087 0.725 1.00 80.12 88 ASP A N 1
ATOM 713 C CA . ASP A 1 88 ? -14.525 2.311 -0.507 1.00 80.12 88 ASP A CA 1
ATOM 714 C C . ASP A 1 88 ? -13.011 2.230 -0.278 1.00 80.12 88 ASP A C 1
ATOM 716 O O . ASP A 1 88 ? -12.463 2.711 0.721 1.00 80.12 88 ASP A O 1
ATOM 720 N N . THR A 1 89 ? -12.346 1.516 -1.176 1.00 83.25 89 THR A N 1
ATOM 721 C CA . THR A 1 89 ? -10.935 1.160 -1.046 1.00 83.25 89 THR A CA 1
ATOM 722 C C . THR A 1 89 ? -10.240 1.468 -2.357 1.00 83.25 89 THR A C 1
ATOM 724 O O . THR A 1 89 ? -10.716 1.091 -3.423 1.00 83.25 89 THR A O 1
ATOM 727 N N . ILE A 1 90 ? -9.108 2.150 -2.271 1.00 87.38 90 ILE A N 1
ATOM 728 C CA . ILE A 1 90 ? -8.253 2.472 -3.402 1.00 87.38 90 ILE A CA 1
ATOM 729 C C . ILE A 1 90 ? -7.170 1.406 -3.474 1.00 87.38 90 ILE A C 1
ATOM 731 O O . ILE A 1 90 ? -6.407 1.231 -2.521 1.00 87.38 90 ILE A O 1
ATOM 735 N N . ARG A 1 91 ? -7.083 0.726 -4.615 1.00 87.56 91 ARG A N 1
ATOM 736 C CA . ARG A 1 91 ? -5.917 -0.079 -4.969 1.00 87.56 91 ARG A CA 1
ATOM 737 C C . ARG A 1 91 ? -5.085 0.691 -5.987 1.00 87.56 91 ARG A C 1
ATOM 739 O O . ARG A 1 91 ? -5.637 1.084 -7.013 1.00 87.56 91 ARG A O 1
ATOM 746 N N . PRO A 1 92 ? -3.784 0.912 -5.748 1.00 86.81 92 PRO A N 1
ATOM 747 C CA . PRO A 1 92 ? -2.918 1.597 -6.702 1.00 86.81 92 PRO A CA 1
ATOM 748 C C . PRO A 1 92 ? -2.939 0.983 -8.109 1.00 86.81 92 PRO A C 1
ATOM 750 O O . PRO A 1 92 ? -2.870 1.726 -9.083 1.00 86.81 92 PRO A O 1
ATOM 753 N N . LEU A 1 93 ? -3.086 -0.345 -8.228 1.00 87.12 93 LEU A N 1
ATOM 754 C CA . LEU A 1 93 ? -3.231 -1.005 -9.528 1.00 87.12 93 LEU A CA 1
ATOM 755 C C . LEU A 1 93 ? -4.515 -0.586 -10.262 1.00 87.12 93 LEU A C 1
ATOM 757 O O . LEU A 1 93 ? -4.464 -0.316 -11.456 1.00 87.12 93 LEU A O 1
ATOM 761 N N . ASP A 1 94 ? -5.644 -0.471 -9.555 1.00 86.94 94 ASP A N 1
ATOM 762 C CA . ASP A 1 94 ? -6.909 -0.017 -10.152 1.00 86.94 94 ASP A CA 1
ATOM 763 C C . ASP A 1 94 ? -6.812 1.444 -10.605 1.00 86.94 94 ASP A C 1
ATOM 765 O O . ASP A 1 94 ? -7.342 1.804 -11.653 1.00 86.94 94 ASP A O 1
ATOM 769 N N . VAL A 1 95 ? -6.099 2.283 -9.843 1.00 87.62 95 VAL A N 1
ATOM 770 C CA . VAL A 1 95 ? -5.822 3.676 -10.231 1.00 87.62 95 VAL A CA 1
ATOM 771 C C . VAL A 1 95 ? -5.002 3.713 -11.513 1.00 87.62 95 VAL A C 1
ATOM 773 O O . VAL A 1 95 ? -5.319 4.466 -12.433 1.00 87.62 95 VAL A O 1
ATOM 776 N N . PHE A 1 96 ? -3.971 2.871 -11.590 1.00 84.50 96 PHE A N 1
ATOM 777 C CA . PHE A 1 96 ? -3.153 2.760 -12.785 1.00 84.50 96 PHE A CA 1
ATOM 778 C C . PHE A 1 96 ? -3.959 2.260 -13.986 1.00 84.50 96 PHE A C 1
ATOM 780 O O . PHE A 1 96 ? -3.840 2.832 -15.059 1.00 84.50 96 PHE A O 1
ATOM 787 N N . ALA A 1 97 ? -4.831 1.267 -13.811 1.00 85.38 97 ALA A N 1
ATOM 788 C CA . ALA A 1 97 ? -5.702 0.789 -14.879 1.00 85.38 97 ALA A CA 1
ATOM 789 C C . ALA A 1 97 ? -6.708 1.862 -15.333 1.00 85.38 97 ALA A C 1
ATOM 791 O O . ALA A 1 97 ? -6.947 2.009 -16.528 1.00 85.38 97 ALA A O 1
ATOM 792 N N . HIS A 1 98 ? -7.275 2.633 -14.401 1.00 84.44 98 HIS A N 1
ATOM 793 C CA . HIS A 1 98 ? -8.256 3.670 -14.715 1.00 84.44 98 HIS A CA 1
ATOM 794 C C . HIS A 1 98 ? -7.647 4.815 -15.532 1.00 84.44 98 HIS A C 1
ATOM 796 O O . HIS A 1 98 ? -8.157 5.139 -16.602 1.00 84.44 98 HIS A O 1
ATOM 802 N N . TYR A 1 99 ? -6.525 5.381 -15.077 1.00 79.06 99 TYR A N 1
ATOM 803 C CA . TYR A 1 99 ? -5.828 6.421 -15.839 1.00 79.06 99 TYR A CA 1
ATOM 804 C C . TYR A 1 99 ? -5.111 5.852 -17.062 1.00 79.06 99 TYR A C 1
ATOM 806 O O . TYR A 1 99 ? -5.110 6.490 -18.107 1.00 79.06 99 TYR A O 1
ATOM 814 N N . GLY A 1 100 ? -4.570 4.637 -16.990 1.00 73.56 100 GLY A N 1
ATOM 815 C CA . GLY A 1 100 ? -3.980 3.952 -18.139 1.00 73.56 100 GLY A CA 1
ATOM 816 C C . GLY A 1 100 ? -4.965 3.866 -19.304 1.00 73.56 100 GLY A C 1
ATOM 817 O O . GLY A 1 100 ? -4.616 4.238 -20.419 1.00 73.56 100 GLY A O 1
ATOM 818 N N . MET A 1 101 ? -6.233 3.521 -19.042 1.00 70.69 101 MET A N 1
ATOM 819 C CA . MET A 1 101 ? -7.278 3.538 -20.073 1.00 70.69 101 MET A CA 1
ATOM 820 C C . MET A 1 101 ? -7.507 4.928 -20.678 1.00 70.69 101 MET A C 1
ATOM 822 O O . MET A 1 101 ? -7.759 5.014 -21.877 1.00 70.69 101 MET A O 1
ATOM 826 N N . THR A 1 102 ? -7.381 6.013 -19.903 1.00 70.06 102 THR A N 1
ATOM 827 C CA . THR A 1 102 ? -7.474 7.381 -20.457 1.00 70.06 102 THR A CA 1
ATOM 828 C C . THR A 1 102 ? -6.329 7.707 -21.417 1.00 70.06 102 THR A C 1
ATOM 830 O O . THR A 1 102 ? -6.523 8.469 -22.359 1.00 70.06 102 THR A O 1
ATOM 833 N N . PHE A 1 103 ? -5.171 7.069 -21.232 1.00 69.69 103 PHE A N 1
ATOM 834 C CA . PHE A 1 103 ? -4.025 7.138 -22.140 1.00 69.69 103 PHE A CA 1
ATOM 835 C C . PHE A 1 103 ? -4.003 5.994 -23.174 1.00 69.69 103 PHE A C 1
ATOM 837 O O . PHE A 1 103 ? -3.046 5.877 -23.933 1.00 69.69 103 PHE A O 1
ATOM 844 N N . GLY A 1 104 ? -5.043 5.152 -23.222 1.00 70.25 104 GLY A N 1
ATOM 845 C CA . GLY A 1 104 ? -5.152 4.034 -24.163 1.00 70.25 104 GLY A CA 1
ATOM 846 C C . GLY A 1 104 ? -4.260 2.825 -23.855 1.00 70.25 104 GLY A C 1
ATOM 847 O O . GLY A 1 104 ? -4.036 2.014 -24.746 1.00 70.25 104 GLY A O 1
ATOM 848 N N . MET A 1 105 ? -3.759 2.680 -22.624 1.00 74.88 105 MET A N 1
ATOM 849 C CA . MET A 1 105 ? -2.868 1.587 -22.216 1.00 74.88 105 MET A CA 1
ATOM 850 C C . MET A 1 105 ? -3.438 0.772 -21.058 1.00 74.88 105 MET A C 1
ATOM 852 O O . MET A 1 105 ? -3.807 1.315 -20.012 1.00 74.88 105 MET A O 1
ATOM 856 N N . ARG A 1 106 ? -3.453 -0.556 -21.194 1.00 81.12 106 ARG A N 1
ATOM 857 C CA . ARG A 1 106 ? -3.713 -1.448 -20.058 1.00 81.12 106 ARG A CA 1
ATOM 858 C C . ARG A 1 106 ? -2.416 -1.741 -19.299 1.00 81.12 106 ARG A C 1
ATOM 860 O O . ARG A 1 106 ? -1.330 -1.626 -19.869 1.00 81.12 106 ARG A O 1
ATOM 867 N N . PRO A 1 107 ? -2.502 -2.164 -18.024 1.00 80.75 107 PRO A N 1
ATOM 868 C CA . PRO A 1 107 ? -1.316 -2.555 -17.273 1.00 80.75 107 PRO A CA 1
ATOM 869 C C . PRO A 1 107 ? -0.493 -3.653 -17.956 1.00 80.75 107 PRO A C 1
ATOM 871 O O . PRO A 1 107 ? 0.732 -3.580 -17.949 1.00 80.75 107 PRO A O 1
ATOM 874 N N . ASP A 1 108 ? -1.159 -4.616 -18.593 1.00 85.50 108 ASP A N 1
ATOM 875 C CA . ASP A 1 108 ? -0.506 -5.723 -19.302 1.00 85.50 108 ASP A CA 1
ATOM 876 C C . ASP A 1 108 ? 0.224 -5.248 -20.571 1.00 85.50 108 ASP A C 1
ATOM 878 O O . ASP A 1 108 ? 1.321 -5.722 -20.879 1.00 85.50 108 ASP A O 1
ATOM 882 N N . ASP A 1 109 ? -0.331 -4.251 -21.266 1.00 84.75 109 ASP A N 1
ATOM 883 C CA . ASP A 1 109 ? 0.291 -3.652 -22.452 1.00 84.75 109 ASP A CA 1
ATOM 884 C C . ASP A 1 109 ? 1.591 -2.935 -22.068 1.00 84.75 109 ASP A C 1
ATOM 886 O O . ASP A 1 109 ? 2.607 -3.078 -22.743 1.00 84.75 109 ASP A O 1
ATOM 890 N N . ALA A 1 110 ? 1.594 -2.219 -20.937 1.00 80.69 110 ALA A N 1
ATOM 891 C CA . ALA A 1 110 ? 2.788 -1.543 -20.430 1.00 80.69 110 ALA A CA 1
ATOM 892 C C . ALA A 1 110 ? 3.914 -2.534 -20.084 1.00 80.69 110 ALA A C 1
ATOM 894 O O . ALA A 1 110 ? 5.085 -2.255 -20.345 1.00 80.69 110 ALA A O 1
ATOM 895 N N . VAL A 1 111 ? 3.564 -3.700 -19.529 1.00 85.69 111 VAL A N 1
ATOM 896 C CA . VAL A 1 111 ? 4.525 -4.779 -19.253 1.00 85.69 111 VAL A CA 1
ATOM 897 C C . VAL A 1 111 ? 5.083 -5.347 -20.556 1.00 85.69 111 VAL A C 1
ATOM 899 O O . VAL A 1 111 ? 6.298 -5.478 -20.691 1.00 85.69 111 VAL A O 1
ATOM 902 N N . THR A 1 112 ? 4.216 -5.626 -21.529 1.00 87.75 112 THR A N 1
ATOM 903 C CA . THR A 1 112 ? 4.615 -6.176 -22.834 1.00 87.75 112 THR A CA 1
ATOM 904 C C . THR A 1 112 ? 5.544 -5.211 -23.568 1.00 87.75 112 THR A C 1
ATOM 906 O O . THR A 1 112 ? 6.657 -5.581 -23.925 1.00 87.75 112 THR A O 1
ATOM 909 N N . MET A 1 113 ? 5.173 -3.930 -23.653 1.00 84.38 113 MET A N 1
ATOM 910 C CA . MET A 1 113 ? 6.004 -2.894 -24.274 1.00 84.38 113 MET A CA 1
ATOM 911 C C . MET A 1 113 ? 7.354 -2.706 -23.577 1.00 84.38 113 MET A C 1
ATOM 913 O O . MET A 1 113 ? 8.346 -2.392 -24.237 1.00 84.38 113 MET A O 1
ATOM 917 N N . PHE A 1 114 ? 7.414 -2.874 -22.251 1.00 85.25 114 PHE A N 1
ATOM 918 C CA . PHE A 1 114 ? 8.680 -2.829 -21.522 1.00 85.25 114 PHE A CA 1
ATOM 919 C C . PHE A 1 114 ? 9.600 -3.973 -21.950 1.00 85.25 114 PHE A C 1
ATOM 921 O O . PHE A 1 114 ? 10.760 -3.730 -22.281 1.00 85.25 114 PHE A O 1
ATOM 928 N N . TYR A 1 115 ? 9.085 -5.203 -21.985 1.00 87.31 115 TYR A N 1
ATOM 929 C CA . TYR A 1 115 ? 9.876 -6.360 -22.395 1.00 87.31 115 TYR A CA 1
ATOM 930 C C . TYR A 1 115 ? 10.244 -6.329 -23.879 1.00 87.31 115 TYR A C 1
ATOM 932 O O . TYR A 1 115 ? 11.385 -6.644 -24.200 1.00 87.31 115 TYR A O 1
ATOM 940 N N . ASP A 1 116 ? 9.359 -5.859 -24.758 1.00 88.56 116 ASP A N 1
ATOM 941 C CA . ASP A 1 116 ? 9.646 -5.712 -26.189 1.00 88.56 116 ASP A CA 1
ATOM 942 C C . ASP A 1 116 ? 10.782 -4.708 -26.440 1.00 88.56 116 ASP A C 1
ATOM 944 O O . ASP A 1 116 ? 11.692 -4.978 -27.226 1.00 88.56 116 ASP A O 1
ATOM 948 N N . ARG A 1 117 ? 10.790 -3.564 -25.733 1.00 83.81 117 ARG A N 1
ATOM 949 C CA . ARG A 1 117 ? 11.873 -2.562 -25.827 1.00 83.81 117 ARG A CA 1
ATOM 950 C C . ARG A 1 117 ? 13.203 -3.101 -25.302 1.00 83.81 117 ARG A C 1
ATOM 952 O O . ARG A 1 117 ? 14.246 -2.843 -25.904 1.00 83.81 117 ARG A O 1
ATOM 959 N N . VAL A 1 118 ? 13.166 -3.859 -24.204 1.00 86.44 118 VAL A N 1
ATOM 960 C CA . VAL A 1 118 ? 14.359 -4.511 -23.646 1.00 86.44 118 VAL A CA 1
ATOM 961 C C . VAL A 1 118 ? 14.879 -5.595 -24.593 1.00 86.44 118 VAL A C 1
ATOM 963 O O . VAL A 1 118 ? 16.085 -5.676 -24.793 1.00 86.44 118 VAL A O 1
ATOM 966 N N . ALA A 1 119 ? 13.994 -6.380 -25.213 1.00 86.81 119 ALA A N 1
ATOM 967 C CA . ALA A 1 119 ? 14.360 -7.430 -26.162 1.00 86.81 119 ALA A CA 1
ATOM 968 C C . ALA A 1 119 ? 14.888 -6.880 -27.497 1.00 86.81 119 ALA A C 1
ATOM 970 O O . ALA A 1 119 ? 15.731 -7.513 -28.122 1.00 86.81 119 ALA A O 1
ATOM 971 N N . SER A 1 120 ? 14.418 -5.705 -27.925 1.00 84.62 120 SER A N 1
ATOM 972 C CA . SER A 1 120 ? 14.826 -5.071 -29.190 1.00 84.62 120 SER A CA 1
ATOM 973 C C . SER A 1 120 ? 16.169 -4.329 -29.114 1.00 84.62 120 SER A C 1
ATOM 975 O O . SER A 1 120 ? 16.630 -3.806 -30.125 1.00 84.62 120 SER A O 1
ATOM 977 N N . SER A 1 121 ? 16.772 -4.213 -27.927 1.00 81.81 121 SER A N 1
ATOM 978 C CA . SER A 1 121 ? 17.966 -3.393 -27.702 1.00 81.81 121 SER A CA 1
ATOM 979 C C . SER A 1 121 ? 19.209 -4.255 -27.453 1.00 81.81 121 SER A C 1
ATOM 981 O O . SER A 1 121 ? 19.303 -4.914 -26.423 1.00 81.81 121 SER A O 1
ATOM 983 N N . ASP A 1 122 ? 20.222 -4.153 -28.316 1.00 73.19 122 ASP A N 1
ATOM 984 C CA . ASP A 1 122 ? 21.487 -4.920 -28.235 1.00 73.19 122 ASP A CA 1
ATOM 985 C C . ASP A 1 122 ? 22.522 -4.343 -27.234 1.00 73.19 122 ASP A C 1
ATOM 987 O O . ASP A 1 122 ? 23.735 -4.512 -27.373 1.00 73.19 122 ASP A O 1
ATOM 991 N N . GLY A 1 123 ? 22.058 -3.610 -26.218 1.00 77.06 123 GLY A N 1
ATOM 992 C CA . GLY A 1 123 ? 22.900 -2.930 -25.229 1.00 77.06 123 GLY A CA 1
ATOM 993 C C . GLY A 1 123 ? 23.096 -3.709 -23.925 1.00 77.06 123 GLY A C 1
ATOM 994 O O . GLY A 1 123 ? 22.513 -4.766 -23.695 1.00 77.06 123 GLY A O 1
ATOM 995 N N . ASN A 1 124 ? 23.883 -3.145 -23.001 1.00 82.88 124 ASN A N 1
ATOM 996 C CA . ASN A 1 124 ? 23.943 -3.664 -21.635 1.00 82.88 124 ASN A CA 1
ATOM 997 C C . ASN A 1 124 ? 22.543 -3.586 -20.999 1.00 82.88 124 ASN A C 1
ATOM 999 O O . ASN A 1 124 ? 21.955 -2.510 -20.883 1.00 82.88 124 ASN A O 1
ATOM 1003 N N . ILE A 1 125 ? 22.021 -4.731 -20.560 1.00 80.81 125 ILE A N 1
ATOM 1004 C CA . ILE A 1 125 ? 20.636 -4.891 -20.094 1.00 80.81 125 ILE A CA 1
ATOM 1005 C C . ILE A 1 125 ? 20.280 -3.856 -19.015 1.00 80.81 125 ILE A C 1
ATOM 1007 O O . ILE A 1 125 ? 19.198 -3.274 -19.034 1.00 80.81 125 ILE A O 1
ATOM 1011 N N . ASN A 1 126 ? 21.206 -3.565 -18.095 1.00 81.44 126 ASN A N 1
ATOM 1012 C CA . ASN A 1 126 ? 20.954 -2.622 -17.003 1.00 81.44 126 ASN A CA 1
ATOM 1013 C C . ASN A 1 126 ? 20.756 -1.173 -17.485 1.00 81.44 126 ASN A C 1
ATOM 1015 O O . ASN A 1 126 ? 19.922 -0.465 -16.923 1.00 81.44 126 ASN A O 1
ATOM 1019 N N . THR A 1 127 ? 21.499 -0.721 -18.500 1.00 84.19 127 THR A N 1
ATOM 1020 C CA . THR A 1 127 ? 21.366 0.650 -19.022 1.00 84.19 127 THR A CA 1
ATOM 1021 C C . THR A 1 127 ? 20.107 0.777 -19.867 1.00 84.19 127 THR A C 1
ATOM 1023 O O . THR A 1 127 ? 19.327 1.699 -19.654 1.00 84.19 127 THR A O 1
ATOM 1026 N N . VAL A 1 128 ? 19.832 -0.221 -20.713 1.00 85.12 128 VAL A N 1
ATOM 1027 C CA . VAL A 1 128 ? 18.603 -0.302 -21.517 1.00 85.12 128 VAL A CA 1
ATOM 1028 C C . VAL A 1 128 ? 17.356 -0.288 -20.630 1.00 85.12 128 VAL A C 1
ATOM 1030 O O . VAL A 1 128 ? 16.407 0.441 -20.915 1.00 85.12 128 VAL A O 1
ATOM 1033 N N . MET A 1 129 ? 17.348 -1.047 -19.528 1.00 83.75 129 MET A N 1
ATOM 1034 C CA . MET A 1 129 ? 16.229 -1.050 -18.579 1.00 83.75 129 MET A CA 1
ATOM 1035 C C . MET A 1 129 ? 16.007 0.325 -17.941 1.00 83.75 129 MET A C 1
ATOM 1037 O O . MET A 1 129 ? 14.860 0.748 -17.790 1.00 83.75 129 MET A O 1
ATOM 1041 N N . LEU A 1 130 ? 17.082 1.029 -17.568 1.00 83.94 130 LEU A N 1
ATOM 1042 C CA . LEU A 1 130 ? 16.989 2.367 -16.980 1.00 83.94 130 LEU A CA 1
ATOM 1043 C C . LEU A 1 130 ? 16.506 3.405 -17.992 1.00 83.94 130 LEU A C 1
ATOM 1045 O O . LEU A 1 130 ? 15.660 4.229 -17.644 1.00 83.94 130 LEU A O 1
ATOM 1049 N N . ASP A 1 131 ? 17.001 3.354 -19.224 1.00 84.94 131 ASP A N 1
ATOM 1050 C CA . ASP A 1 131 ? 16.598 4.275 -20.287 1.00 84.94 131 ASP A CA 1
ATOM 1051 C C . ASP A 1 131 ? 15.153 4.020 -20.716 1.00 84.94 131 ASP A C 1
ATOM 1053 O O . ASP A 1 131 ? 14.370 4.960 -20.836 1.00 84.94 131 ASP A O 1
ATOM 1057 N N . THR A 1 132 ? 14.751 2.751 -20.809 1.00 83.75 132 THR A N 1
ATOM 1058 C CA . THR A 1 132 ? 13.358 2.359 -21.055 1.00 83.75 132 THR A CA 1
ATOM 1059 C C . THR A 1 132 ? 12.447 2.856 -19.931 1.00 83.75 132 THR A C 1
ATOM 1061 O O . THR A 1 132 ? 11.424 3.482 -20.199 1.00 83.75 132 THR A O 1
ATOM 1064 N N . TYR A 1 133 ? 12.831 2.649 -18.666 1.00 82.38 133 TYR A N 1
ATOM 1065 C CA . TYR A 1 133 ? 12.087 3.140 -17.501 1.00 82.38 133 TYR A CA 1
ATOM 1066 C C . TYR A 1 133 ? 11.977 4.671 -17.474 1.00 82.38 133 TYR A C 1
ATOM 1068 O O . TYR A 1 133 ? 10.903 5.214 -17.206 1.00 82.38 133 TYR A O 1
ATOM 1076 N N . ARG A 1 134 ? 13.068 5.381 -17.788 1.00 81.62 134 ARG A N 1
ATOM 1077 C CA . ARG A 1 134 ? 13.062 6.842 -17.936 1.00 81.62 134 ARG A CA 1
ATOM 1078 C C . ARG A 1 134 ? 12.141 7.275 -19.070 1.00 81.62 134 ARG A C 1
ATOM 1080 O O . ARG A 1 134 ? 11.369 8.200 -18.853 1.00 81.62 134 ARG A O 1
ATOM 1087 N N . GLY A 1 135 ? 12.154 6.580 -20.206 1.00 77.69 135 GLY A N 1
ATOM 1088 C CA . GLY A 1 135 ? 11.214 6.791 -21.307 1.00 77.69 135 GLY A CA 1
ATOM 1089 C C . GLY A 1 135 ? 9.764 6.688 -20.837 1.00 77.69 135 GLY A C 1
ATOM 1090 O O . GLY A 1 135 ? 9.005 7.634 -20.993 1.00 77.69 135 GLY A O 1
ATOM 1091 N N . PHE A 1 136 ? 9.394 5.620 -20.124 1.00 74.81 136 PHE A N 1
ATOM 1092 C CA . PHE A 1 136 ? 8.032 5.465 -19.590 1.00 74.81 136 PHE A CA 1
ATOM 1093 C C . PHE A 1 136 ? 7.595 6.584 -18.626 1.00 74.81 136 PHE A C 1
ATOM 1095 O O . PHE A 1 136 ? 6.413 6.933 -18.588 1.00 74.81 136 PHE A O 1
ATOM 1102 N N . ILE A 1 137 ? 8.526 7.153 -17.853 1.00 69.81 137 ILE A N 1
ATOM 1103 C CA . ILE A 1 137 ? 8.240 8.240 -16.900 1.00 69.81 137 ILE A CA 1
ATOM 1104 C C . ILE A 1 137 ? 8.208 9.613 -17.578 1.00 69.81 137 ILE A C 1
ATOM 1106 O O . ILE A 1 137 ? 7.366 10.442 -17.235 1.00 69.81 137 ILE A O 1
ATOM 1110 N N . VAL A 1 138 ? 9.141 9.874 -18.495 1.00 61.06 138 VAL A N 1
ATOM 1111 C CA . VAL A 1 138 ? 9.349 11.187 -19.127 1.00 61.06 138 VAL A CA 1
ATOM 1112 C C . VAL A 1 138 ? 8.434 11.380 -20.340 1.00 61.06 138 VAL A C 1
ATOM 1114 O O . VAL A 1 138 ? 7.945 12.485 -20.551 1.00 61.06 138 VAL A O 1
ATOM 1117 N N . GLU A 1 139 ? 8.130 10.321 -21.097 1.00 61.25 139 GLU A N 1
ATOM 1118 C CA . GLU A 1 139 ? 7.274 10.368 -22.298 1.00 61.25 139 GLU A CA 1
ATOM 1119 C C . GLU A 1 139 ? 5.760 10.418 -21.982 1.00 61.25 139 GLU A C 1
ATOM 1121 O O . GLU A 1 139 ? 4.941 10.362 -22.892 1.00 61.25 139 GLU A O 1
ATOM 1126 N N . ASN A 1 140 ? 5.368 10.604 -20.714 1.00 58.66 140 ASN A N 1
ATOM 1127 C CA . ASN A 1 140 ? 3.986 10.800 -20.229 1.00 58.66 140 ASN A CA 1
ATOM 1128 C C . ASN A 1 140 ? 3.052 9.577 -20.189 1.00 58.66 140 ASN A C 1
ATOM 1130 O O . ASN A 1 140 ? 1.875 9.752 -19.875 1.00 58.66 140 ASN A O 1
ATOM 1134 N N . PHE A 1 141 ? 3.519 8.345 -20.410 1.00 58.16 141 PHE A N 1
ATOM 1135 C CA . PHE A 1 141 ? 2.625 7.176 -20.320 1.00 58.16 141 PHE A CA 1
ATOM 1136 C C . PHE A 1 141 ? 2.076 6.950 -18.904 1.00 58.16 141 PHE A C 1
ATOM 1138 O O . PHE A 1 141 ? 0.940 6.515 -18.725 1.00 58.16 141 PHE A O 1
ATOM 1145 N N . ILE A 1 142 ? 2.871 7.277 -17.881 1.00 64.56 142 ILE A N 1
ATOM 1146 C CA . ILE A 1 142 ? 2.482 7.171 -16.473 1.00 64.56 142 ILE A CA 1
ATOM 1147 C C . ILE A 1 142 ? 2.895 8.462 -15.769 1.00 64.56 142 ILE A C 1
ATOM 1149 O O . ILE A 1 142 ? 3.930 8.523 -15.106 1.00 64.56 142 ILE A O 1
ATOM 1153 N N . GLY A 1 143 ? 2.104 9.524 -15.942 1.00 67.56 143 GLY A N 1
ATOM 1154 C CA . GLY A 1 143 ? 2.374 10.807 -15.294 1.00 67.56 143 GLY A CA 1
ATOM 1155 C C . GLY A 1 143 ? 2.592 10.641 -13.777 1.00 67.56 143 GLY A C 1
ATOM 1156 O O . GLY A 1 143 ? 1.793 9.967 -13.122 1.00 67.56 143 GLY A O 1
ATOM 1157 N N . PRO A 1 144 ? 3.624 11.270 -13.178 1.00 69.56 144 PRO A N 1
ATOM 1158 C CA . PRO A 1 144 ? 3.974 11.095 -11.761 1.00 69.56 144 PRO A CA 1
ATOM 1159 C C . PRO A 1 144 ? 2.896 11.617 -10.795 1.00 69.56 144 PRO A C 1
ATOM 1161 O O . PRO A 1 144 ? 3.005 11.466 -9.581 1.00 69.56 144 PRO A O 1
ATOM 1164 N N . SER A 1 145 ? 1.869 12.284 -11.318 1.00 79.75 145 SER A N 1
ATOM 1165 C CA . SER A 1 145 ? 0.733 12.825 -10.582 1.00 79.75 145 SER A CA 1
ATOM 1166 C C . SER A 1 145 ? -0.531 11.970 -10.684 1.00 79.75 145 SER A C 1
ATOM 1168 O O . SER A 1 145 ? -1.521 12.352 -10.073 1.00 79.75 145 SER A O 1
ATOM 1170 N N . ILE A 1 146 ? -0.531 10.819 -11.374 1.00 85.81 146 ILE A N 1
ATOM 1171 C CA . ILE A 1 146 ? -1.742 9.992 -11.561 1.00 85.81 146 ILE A CA 1
ATOM 1172 C C . ILE A 1 146 ? -2.404 9.659 -10.220 1.00 85.81 146 ILE A C 1
ATOM 1174 O O . ILE A 1 146 ? -3.592 9.908 -10.017 1.00 85.81 146 ILE A O 1
ATOM 1178 N N . PHE A 1 147 ? -1.618 9.158 -9.265 1.00 86.69 147 PHE A N 1
ATOM 1179 C CA . PHE A 1 147 ? -2.149 8.802 -7.950 1.00 86.69 147 PHE A CA 1
ATOM 1180 C C . PHE A 1 147 ? -2.636 10.032 -7.172 1.00 86.69 147 PHE A C 1
ATOM 1182 O O . PHE A 1 147 ? -3.646 9.973 -6.477 1.00 86.69 147 PHE A O 1
ATOM 1189 N N . GLN A 1 148 ? -1.940 11.163 -7.308 1.00 87.69 148 GLN A N 1
ATOM 1190 C CA . GLN A 1 148 ? -2.339 12.411 -6.667 1.00 87.69 148 GLN A CA 1
ATOM 1191 C C . GLN A 1 148 ? -3.661 12.936 -7.239 1.00 87.69 148 GLN A C 1
ATOM 1193 O O . GLN A 1 148 ? -4.548 13.279 -6.462 1.00 87.69 148 GLN A O 1
ATOM 1198 N N . ASN A 1 149 ? -3.800 12.968 -8.563 1.00 87.88 149 ASN A N 1
ATOM 1199 C CA . ASN A 1 149 ? -4.996 13.441 -9.253 1.00 87.88 149 ASN A CA 1
ATOM 1200 C C . ASN A 1 149 ? -6.208 12.583 -8.881 1.00 87.88 149 ASN A C 1
ATOM 1202 O O . ASN A 1 149 ? -7.223 13.131 -8.461 1.00 87.88 149 ASN A O 1
ATOM 1206 N N . TYR A 1 150 ? -6.045 11.254 -8.871 1.00 87.94 150 TYR A N 1
ATOM 1207 C CA . TYR A 1 150 ? -7.108 10.331 -8.463 1.00 87.94 150 TYR A CA 1
ATOM 1208 C C . TYR A 1 150 ? -7.637 10.623 -7.060 1.00 87.94 150 TYR A C 1
ATOM 1210 O O . TYR A 1 150 ? -8.836 10.589 -6.788 1.00 87.94 150 TYR A O 1
ATOM 1218 N N . VAL A 1 151 ? -6.715 10.880 -6.132 1.00 87.81 151 VAL A N 1
ATOM 1219 C CA . VAL A 1 151 ? -7.067 11.169 -4.748 1.00 87.81 151 VAL A CA 1
ATOM 1220 C C . VAL A 1 151 ? -7.747 12.537 -4.660 1.00 87.81 151 VAL A C 1
ATOM 1222 O O . VAL A 1 151 ? -8.781 12.651 -4.010 1.00 87.81 151 VAL A O 1
ATOM 1225 N N . VAL A 1 152 ? -7.219 13.562 -5.332 1.00 87.75 152 VAL A N 1
ATOM 1226 C CA . VAL A 1 152 ? -7.800 14.916 -5.327 1.00 87.75 152 VAL A CA 1
ATOM 1227 C C . VAL A 1 152 ? -9.223 14.925 -5.891 1.00 87.75 152 VAL A C 1
ATOM 1229 O O . VAL A 1 152 ? -10.094 15.547 -5.294 1.00 87.75 152 VAL A O 1
ATOM 1232 N N . GLU A 1 153 ? -9.494 14.182 -6.964 1.00 86.50 153 GLU A N 1
ATOM 1233 C CA . GLU A 1 153 ? -10.842 14.058 -7.540 1.00 86.50 153 GLU A CA 1
ATOM 1234 C C . GLU A 1 153 ? -11.857 13.439 -6.562 1.00 86.50 153 GLU A C 1
ATOM 1236 O O . GLU A 1 153 ? -13.054 13.719 -6.637 1.00 86.50 153 GLU A O 1
ATOM 1241 N N . ARG A 1 154 ? -11.396 12.610 -5.616 1.00 83.06 154 ARG A N 1
ATOM 1242 C CA . ARG A 1 154 ? -12.264 11.875 -4.683 1.00 83.06 154 ARG A CA 1
ATOM 1243 C C . ARG A 1 154 ? -12.497 12.593 -3.354 1.00 83.06 154 ARG A C 1
ATOM 1245 O O . ARG A 1 154 ? -13.488 12.313 -2.680 1.00 83.06 154 ARG A O 1
ATOM 1252 N N . PHE A 1 155 ? -11.601 13.496 -2.958 1.00 83.25 155 PHE A N 1
ATOM 1253 C CA . PHE A 1 155 ? -11.720 14.272 -1.723 1.00 83.25 155 PHE A CA 1
ATOM 1254 C C . PHE A 1 155 ? -12.154 15.708 -2.030 1.00 83.25 155 PHE A C 1
ATOM 1256 O O . PHE A 1 155 ? -11.345 16.541 -2.421 1.00 83.25 155 PHE A O 1
ATOM 1263 N N . THR A 1 156 ? -13.428 16.020 -1.781 1.00 81.81 156 THR A N 1
ATOM 1264 C CA . THR A 1 156 ? -13.986 17.369 -1.998 1.00 81.81 156 THR A CA 1
ATOM 1265 C C . THR A 1 156 ? -13.515 18.400 -0.969 1.00 81.81 156 THR A C 1
ATOM 1267 O O . THR A 1 156 ? -13.566 19.596 -1.231 1.00 81.81 156 THR A O 1
ATOM 1270 N N . ASP A 1 157 ? -13.080 17.957 0.213 1.00 87.75 157 ASP A N 1
ATOM 1271 C CA . ASP A 1 157 ? -12.620 18.823 1.303 1.00 87.75 157 ASP A CA 1
ATOM 1272 C C . ASP A 1 157 ? -11.087 18.735 1.466 1.00 87.75 157 ASP A C 1
ATOM 1274 O O . ASP A 1 157 ? -10.552 17.646 1.737 1.00 87.75 157 ASP A O 1
ATOM 1278 N N . PRO A 1 158 ? -10.372 19.874 1.374 1.00 88.00 158 PRO A N 1
ATOM 1279 C CA . PRO A 1 158 ? -8.926 19.951 1.582 1.00 88.00 158 PRO A CA 1
ATOM 1280 C C . PRO A 1 158 ? -8.454 19.411 2.939 1.00 88.00 158 PRO A C 1
ATOM 1282 O O . PRO A 1 158 ? -7.348 18.870 3.044 1.00 88.00 158 PRO A O 1
ATOM 1285 N N . THR A 1 159 ? -9.281 19.525 3.982 1.00 88.88 159 THR A N 1
ATOM 1286 C CA . THR A 1 159 ? -8.941 19.067 5.336 1.00 88.88 159 THR A CA 1
ATOM 1287 C C . THR A 1 159 ? -8.835 17.547 5.381 1.00 88.88 159 THR A C 1
ATOM 1289 O O . THR A 1 159 ? -7.838 16.997 5.865 1.00 88.88 159 THR A O 1
ATOM 1292 N N . TYR A 1 160 ? -9.830 16.852 4.821 1.00 87.75 160 TYR A N 1
ATOM 1293 C CA . TYR A 1 160 ? -9.810 15.394 4.718 1.00 87.75 160 TYR A CA 1
ATOM 1294 C C . TYR A 1 160 ? -8.667 14.908 3.825 1.00 87.75 160 TYR A C 1
ATOM 1296 O O . TYR A 1 160 ? -7.985 13.954 4.201 1.00 87.75 160 TYR A O 1
ATOM 1304 N N . TYR A 1 161 ? -8.381 15.603 2.720 1.00 89.38 161 TYR A N 1
ATOM 1305 C CA . TYR A 1 161 ? -7.227 15.299 1.870 1.00 89.38 161 TYR A CA 1
ATOM 1306 C C . TYR A 1 161 ? -5.893 15.388 2.635 1.00 89.38 161 TYR A C 1
ATOM 1308 O O . TYR A 1 161 ? -5.072 14.466 2.576 1.00 89.38 161 TYR A O 1
ATOM 1316 N N . TYR A 1 162 ? -5.677 16.457 3.411 1.00 89.12 162 TYR A N 1
ATOM 1317 C CA . TYR A 1 162 ? -4.458 16.618 4.211 1.00 89.12 162 TYR A CA 1
ATOM 1318 C C . TYR A 1 162 ? -4.309 15.518 5.273 1.00 89.12 162 TYR A C 1
ATOM 1320 O O . TYR A 1 162 ? -3.227 14.940 5.434 1.00 89.12 162 TYR A O 1
ATOM 1328 N N . LEU A 1 163 ? -5.392 15.201 5.990 1.00 89.25 163 LEU A N 1
ATOM 1329 C CA . LEU A 1 163 ? -5.395 14.139 6.998 1.00 89.25 163 LEU A CA 1
ATOM 1330 C C . LEU A 1 163 ? -5.133 12.767 6.372 1.00 89.25 163 LEU A C 1
ATOM 1332 O O . LEU A 1 163 ? -4.321 12.005 6.900 1.00 89.25 163 LEU A O 1
ATOM 1336 N N . PHE A 1 164 ? -5.761 12.480 5.233 1.00 90.12 164 PHE A N 1
ATOM 1337 C CA . PHE A 1 164 ? -5.564 11.254 4.466 1.00 90.12 164 PHE A CA 1
ATOM 1338 C C . PHE A 1 164 ? -4.100 11.091 4.039 1.00 90.12 164 PHE A C 1
ATOM 1340 O O . PHE A 1 164 ? -3.463 10.089 4.370 1.00 90.12 164 PHE A O 1
ATOM 1347 N N . ARG A 1 165 ? -3.519 12.123 3.414 1.00 89.75 165 ARG A N 1
ATOM 1348 C CA 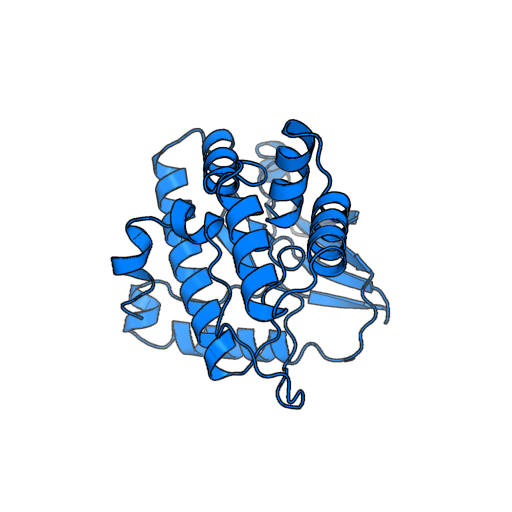. ARG A 1 165 ? -2.102 12.141 3.019 1.00 89.75 165 ARG A CA 1
ATOM 1349 C C . ARG A 1 165 ? -1.170 11.953 4.218 1.00 89.75 165 ARG A C 1
ATOM 1351 O O . ARG A 1 165 ? -0.222 11.175 4.141 1.00 89.75 165 ARG A O 1
ATOM 1358 N N . LYS A 1 166 ? -1.453 12.611 5.351 1.00 88.75 166 LYS A N 1
ATOM 1359 C CA . LYS A 1 166 ? -0.688 12.442 6.600 1.00 88.75 166 LYS A CA 1
ATOM 1360 C C . LYS A 1 166 ? -0.729 10.996 7.106 1.00 88.75 166 LYS A C 1
ATOM 1362 O O . LYS A 1 166 ? 0.309 10.506 7.543 1.00 88.75 166 LYS A O 1
ATOM 1367 N N . ARG A 1 167 ? -1.891 10.336 7.074 1.00 89.81 167 ARG A N 1
ATOM 1368 C CA . ARG A 1 167 ? -2.045 8.947 7.539 1.00 89.81 167 ARG A CA 1
ATOM 1369 C C . ARG A 1 167 ? -1.316 7.955 6.640 1.00 89.81 167 ARG A C 1
ATOM 1371 O O . ARG A 1 167 ? -0.588 7.115 7.164 1.00 89.81 167 ARG A O 1
ATOM 1378 N N . ILE A 1 168 ? -1.423 8.114 5.321 1.00 90.06 168 ILE A N 1
ATOM 1379 C CA . ILE A 1 168 ? -0.694 7.271 4.364 1.00 90.06 168 ILE A CA 1
ATOM 1380 C C . ILE A 1 168 ? 0.812 7.413 4.552 1.00 90.06 168 ILE A C 1
ATOM 1382 O O . ILE A 1 168 ? 1.498 6.399 4.607 1.00 90.06 168 ILE A O 1
ATOM 1386 N N . ALA A 1 169 ? 1.324 8.638 4.715 1.00 90.25 169 ALA A N 1
ATOM 1387 C CA . ALA A 1 169 ? 2.750 8.868 4.944 1.00 90.25 169 ALA A CA 1
ATOM 1388 C C . ALA A 1 169 ? 3.267 8.079 6.158 1.00 90.25 169 ALA A C 1
ATOM 1390 O O . ALA A 1 169 ? 4.281 7.396 6.076 1.00 90.25 169 ALA A O 1
ATOM 1391 N N . GLN A 1 170 ? 2.534 8.139 7.273 1.00 89.44 170 GLN A N 1
ATOM 1392 C CA . GLN A 1 170 ? 2.893 7.448 8.512 1.00 89.44 170 GLN A CA 1
ATOM 1393 C C . GLN A 1 170 ? 2.884 5.926 8.354 1.00 89.44 170 GLN A C 1
ATOM 1395 O O . GLN A 1 170 ? 3.796 5.252 8.819 1.00 89.44 170 GLN A O 1
ATOM 1400 N N . GLN A 1 171 ? 1.856 5.379 7.709 1.00 89.81 171 GLN A N 1
ATOM 1401 C CA . GLN A 1 171 ? 1.720 3.931 7.573 1.00 89.81 171 GLN A CA 1
ATOM 1402 C C . GLN A 1 171 ? 2.662 3.351 6.526 1.00 89.81 171 GLN A C 1
ATOM 1404 O O . GLN A 1 171 ? 3.228 2.288 6.761 1.00 89.81 171 GLN A O 1
ATOM 1409 N N . LEU A 1 172 ? 2.878 4.061 5.417 1.00 90.00 172 LEU A N 1
ATOM 1410 C CA . LEU A 1 172 ? 3.869 3.669 4.425 1.00 90.00 172 LEU A CA 1
ATOM 1411 C C . LEU A 1 172 ? 5.269 3.660 5.044 1.00 90.00 172 LEU A C 1
ATOM 1413 O O . LEU A 1 172 ? 5.993 2.701 4.838 1.00 90.00 172 LEU A O 1
ATOM 1417 N N . ALA A 1 173 ? 5.623 4.663 5.856 1.00 89.50 173 ALA A N 1
ATOM 1418 C CA . ALA A 1 173 ? 6.924 4.703 6.522 1.00 89.50 173 ALA A CA 1
ATOM 1419 C C . ALA A 1 173 ? 7.160 3.480 7.422 1.00 89.50 173 ALA A C 1
ATOM 1421 O O . ALA A 1 173 ? 8.201 2.834 7.335 1.00 89.50 173 ALA A O 1
ATOM 1422 N N . VAL A 1 174 ? 6.167 3.126 8.246 1.00 90.06 174 VAL A N 1
ATOM 1423 C CA . VAL A 1 174 ? 6.252 1.948 9.121 1.00 90.06 174 VAL A CA 1
ATOM 1424 C C . VAL A 1 174 ? 6.367 0.664 8.296 1.00 90.06 174 VAL A C 1
ATOM 1426 O O . VAL A 1 174 ? 7.197 -0.182 8.616 1.00 90.06 174 VAL A O 1
ATOM 1429 N N . LEU A 1 175 ? 5.580 0.512 7.223 1.00 89.56 175 LEU A N 1
ATOM 1430 C CA . LEU A 1 175 ? 5.674 -0.665 6.354 1.00 89.56 175 LEU A CA 1
ATOM 1431 C C . LEU A 1 175 ? 7.023 -0.755 5.633 1.00 89.56 175 LEU A C 1
ATOM 1433 O O . LEU A 1 175 ? 7.597 -1.837 5.603 1.00 89.56 175 LEU A O 1
ATOM 1437 N N . SER A 1 176 ? 7.558 0.356 5.125 1.00 89.19 176 SER A N 1
ATOM 1438 C CA . SER A 1 176 ? 8.871 0.400 4.470 1.00 89.19 176 SER A CA 1
ATOM 1439 C C . SER A 1 176 ? 10.002 -0.021 5.410 1.00 89.19 176 SER A C 1
ATOM 1441 O O . SER A 1 176 ? 10.886 -0.781 5.020 1.00 89.19 176 SER A O 1
ATOM 1443 N N . ILE A 1 177 ? 9.960 0.432 6.668 1.00 89.50 177 ILE A N 1
ATOM 1444 C CA . ILE A 1 177 ? 10.937 0.027 7.688 1.00 89.50 177 ILE A CA 1
ATOM 1445 C C . ILE A 1 177 ? 10.812 -1.472 7.982 1.00 89.50 177 ILE A C 1
ATOM 1447 O O . ILE A 1 177 ? 11.822 -2.164 8.073 1.00 89.50 177 ILE A O 1
ATOM 1451 N N . LEU A 1 178 ? 9.590 -2.001 8.089 1.00 88.94 178 LEU A N 1
ATOM 1452 C CA . LEU A 1 178 ? 9.373 -3.433 8.321 1.00 88.94 178 LEU A CA 1
ATOM 1453 C C . LEU A 1 178 ? 9.791 -4.297 7.124 1.00 88.94 178 LEU A C 1
ATOM 1455 O O . LEU A 1 178 ? 10.337 -5.381 7.326 1.00 88.94 178 LEU A O 1
ATOM 1459 N N . GLU A 1 179 ? 9.580 -3.816 5.898 1.00 88.00 179 GLU A N 1
ATOM 1460 C CA . GLU A 1 179 ? 10.048 -4.466 4.670 1.00 88.00 179 GLU A CA 1
ATOM 1461 C C . GLU A 1 179 ? 11.574 -4.596 4.672 1.00 88.00 179 GLU A C 1
ATOM 1463 O O . GLU A 1 179 ? 12.097 -5.678 4.400 1.00 88.00 179 GLU A O 1
ATOM 1468 N N . MET A 1 180 ? 12.271 -3.533 5.085 1.00 86.31 180 MET A N 1
ATOM 1469 C CA . MET A 1 180 ? 13.728 -3.497 5.186 1.00 86.31 180 MET A CA 1
ATOM 1470 C C . MET A 1 180 ? 14.276 -4.359 6.338 1.00 86.31 180 MET A C 1
ATOM 1472 O O . MET A 1 180 ? 15.226 -5.110 6.135 1.00 86.31 180 MET A O 1
ATOM 1476 N N . LEU A 1 181 ? 13.696 -4.270 7.541 1.00 88.00 181 LEU A N 1
ATOM 1477 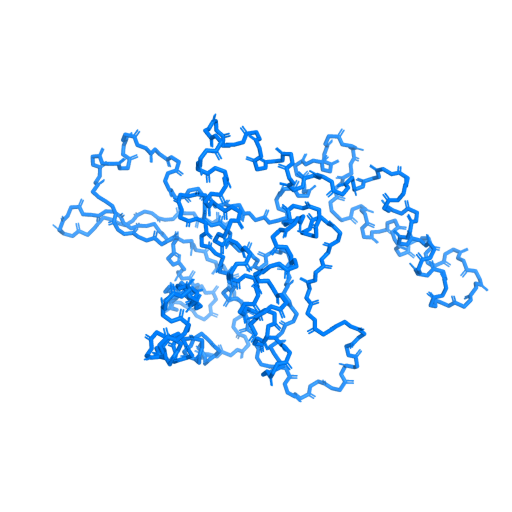C CA . LEU A 1 181 ? 14.217 -4.947 8.738 1.00 88.00 181 LEU A CA 1
ATOM 1478 C C . LEU A 1 181 ? 13.941 -6.453 8.751 1.00 88.00 181 LEU A C 1
ATOM 1480 O O . LEU A 1 181 ? 14.786 -7.234 9.179 1.00 88.00 181 LEU A O 1
ATOM 1484 N N . VAL A 1 182 ? 12.748 -6.861 8.315 1.00 85.38 182 VAL A N 1
ATOM 1485 C CA . VAL A 1 182 ? 12.249 -8.239 8.477 1.00 85.38 182 VAL A CA 1
ATOM 1486 C C . VAL A 1 182 ? 12.241 -8.991 7.143 1.00 85.38 182 VAL A C 1
ATOM 1488 O O . VAL A 1 182 ? 11.761 -10.117 7.072 1.00 85.38 182 VAL A O 1
ATOM 1491 N N . ARG A 1 183 ? 12.757 -8.377 6.068 1.00 84.06 183 ARG A N 1
ATOM 1492 C CA . ARG A 1 183 ? 12.732 -8.923 4.699 1.00 84.06 183 ARG A CA 1
ATOM 1493 C C . ARG A 1 183 ? 11.348 -9.469 4.326 1.00 84.06 183 ARG A C 1
ATOM 1495 O O . ARG A 1 183 ? 11.201 -10.621 3.901 1.00 84.06 183 ARG A O 1
ATOM 1502 N N . LEU A 1 184 ? 10.320 -8.637 4.498 1.00 85.44 184 LEU A N 1
ATOM 1503 C CA . LEU A 1 184 ? 8.975 -8.945 3.998 1.00 85.44 184 LEU A CA 1
ATOM 1504 C C . LEU A 1 184 ? 8.980 -8.979 2.468 1.00 85.44 184 LEU A C 1
ATOM 1506 O O . LEU A 1 184 ? 9.829 -8.348 1.837 1.00 85.44 184 LEU A O 1
ATOM 1510 N N . SER A 1 185 ? 8.033 -9.690 1.857 1.00 83.94 185 SER A N 1
ATOM 1511 C CA . SER A 1 185 ? 7.836 -9.698 0.405 1.00 83.94 185 SER A CA 1
ATOM 1512 C C . SER A 1 185 ? 7.716 -8.274 -0.151 1.00 83.94 185 SER A C 1
ATOM 1514 O O . SER A 1 185 ? 7.243 -7.384 0.562 1.00 83.94 185 SER A O 1
ATOM 1516 N N . PRO A 1 186 ? 8.108 -8.028 -1.413 1.00 82.25 186 PRO A N 1
ATOM 1517 C CA . PRO A 1 186 ? 7.975 -6.704 -2.002 1.00 82.25 186 PRO A CA 1
ATOM 1518 C C . PRO A 1 186 ? 6.518 -6.241 -1.967 1.00 82.25 186 PRO A C 1
ATOM 1520 O O . PRO A 1 186 ? 5.601 -7.026 -2.219 1.00 82.25 186 PRO A O 1
ATOM 1523 N N . LEU A 1 187 ? 6.294 -4.961 -1.678 1.00 85.31 187 LEU A N 1
ATOM 1524 C CA . LEU A 1 187 ? 4.944 -4.406 -1.638 1.00 85.31 187 LEU A CA 1
ATOM 1525 C C . LEU A 1 187 ? 4.351 -4.286 -3.052 1.00 85.31 187 LEU A C 1
ATOM 1527 O O . LEU A 1 187 ? 4.592 -3.291 -3.732 1.00 85.31 187 LEU A O 1
ATOM 1531 N N . TYR A 1 188 ? 3.574 -5.260 -3.531 1.00 85.94 188 TYR A N 1
ATOM 1532 C CA . TYR A 1 188 ? 2.948 -5.203 -4.862 1.00 85.94 188 TYR A CA 1
ATOM 1533 C C . TYR A 1 188 ? 1.761 -4.230 -4.940 1.00 85.94 188 TYR A C 1
ATOM 1535 O O . TYR A 1 188 ? 1.026 -4.049 -3.977 1.00 85.94 188 TYR A O 1
ATOM 1543 N N . LEU A 1 189 ? 1.552 -3.599 -6.105 1.00 83.62 189 LEU A N 1
ATOM 1544 C CA . LEU A 1 189 ? 0.464 -2.625 -6.323 1.00 83.62 189 LEU A CA 1
ATOM 1545 C C . LEU A 1 189 ? -0.938 -3.254 -6.223 1.00 83.62 189 LEU A C 1
ATOM 1547 O O . LEU A 1 189 ? -1.882 -2.549 -5.870 1.00 83.62 189 LEU A O 1
ATOM 1551 N N . ASP A 1 190 ? -1.069 -4.548 -6.530 1.00 82.25 190 ASP A N 1
ATOM 1552 C CA . ASP A 1 190 ? -2.317 -5.316 -6.370 1.00 82.25 190 ASP A CA 1
ATOM 1553 C C . ASP A 1 190 ? -2.593 -5.676 -4.902 1.00 82.25 190 ASP A C 1
ATOM 1555 O O . ASP A 1 190 ? -3.738 -5.777 -4.462 1.00 82.25 190 ASP A O 1
ATOM 1559 N N . ASP A 1 191 ? -1.524 -5.807 -4.117 1.00 81.81 191 ASP A N 1
ATOM 1560 C CA . ASP A 1 191 ? -1.599 -6.207 -2.716 1.00 81.81 191 ASP A CA 1
ATOM 1561 C C . ASP A 1 191 ? -1.843 -5.016 -1.787 1.00 81.81 191 ASP A C 1
ATOM 1563 O O . ASP A 1 191 ? -2.114 -5.205 -0.607 1.00 81.81 191 ASP A O 1
ATOM 1567 N N . VAL A 1 192 ? -1.768 -3.783 -2.289 1.00 87.06 192 VAL A N 1
ATOM 1568 C CA . VAL A 1 192 ? -1.990 -2.576 -1.491 1.00 87.06 192 VAL A CA 1
ATOM 1569 C C . VAL A 1 192 ? -3.464 -2.186 -1.482 1.00 87.06 192 VAL A C 1
ATOM 1571 O O . VAL A 1 192 ? -4.059 -1.898 -2.518 1.00 87.06 192 VAL A O 1
ATOM 1574 N N . TYR A 1 193 ? -4.014 -2.048 -0.278 1.00 86.81 193 TYR A N 1
ATOM 1575 C CA . TYR A 1 193 ? -5.371 -1.578 -0.027 1.00 86.81 193 TYR A CA 1
ATOM 1576 C C . TYR A 1 193 ? -5.331 -0.301 0.803 1.00 86.81 193 TYR A C 1
ATOM 1578 O O . TYR A 1 193 ? -4.829 -0.305 1.924 1.00 86.81 193 TYR A O 1
ATOM 1586 N N . ILE A 1 194 ? -5.891 0.789 0.283 1.00 89.19 194 ILE A N 1
ATOM 1587 C CA . ILE A 1 194 ? -5.985 2.066 0.995 1.00 89.19 194 ILE A CA 1
ATOM 1588 C C . ILE A 1 194 ? -7.453 2.388 1.233 1.00 89.19 194 ILE A C 1
ATOM 1590 O O . ILE A 1 194 ? -8.202 2.635 0.291 1.00 89.19 194 ILE A O 1
ATOM 1594 N N . ARG A 1 195 ? -7.892 2.429 2.490 1.00 87.00 195 ARG A N 1
ATOM 1595 C CA . ARG A 1 195 ? -9.269 2.822 2.807 1.00 87.00 195 ARG A CA 1
ATOM 1596 C C . ARG A 1 195 ? -9.441 4.332 2.651 1.00 87.00 195 ARG A C 1
ATOM 1598 O O . ARG A 1 195 ? -8.717 5.094 3.291 1.00 87.00 195 ARG A O 1
ATOM 1605 N N . THR A 1 196 ? -10.434 4.775 1.881 1.00 84.00 196 THR A N 1
ATOM 1606 C CA . THR A 1 196 ? -10.702 6.214 1.670 1.00 84.00 196 THR A CA 1
ATOM 1607 C C . THR A 1 196 ? -11.211 6.907 2.929 1.00 84.00 196 THR A C 1
ATOM 1609 O O . THR A 1 196 ? -10.818 8.031 3.220 1.00 84.00 196 THR A O 1
ATOM 1612 N N . SER A 1 197 ? -12.040 6.221 3.718 1.00 81.38 197 SER A N 1
ATOM 1613 C CA . SER A 1 197 ? -12.676 6.795 4.907 1.00 81.38 197 SER A CA 1
ATOM 1614 C C . SER A 1 197 ? -11.719 7.016 6.082 1.00 81.38 197 SER A C 1
ATOM 1616 O O . SER A 1 197 ? -11.913 7.951 6.856 1.00 81.38 197 SER A O 1
ATOM 1618 N N . THR A 1 198 ? -10.686 6.180 6.231 1.00 82.31 198 THR A N 1
ATOM 1619 C CA . THR A 1 198 ? -9.739 6.252 7.362 1.00 82.31 198 THR A CA 1
ATOM 1620 C C . THR A 1 198 ? -8.300 6.563 6.953 1.00 82.31 198 THR A C 1
ATOM 1622 O O . THR A 1 198 ? -7.480 6.861 7.822 1.00 82.31 198 THR A O 1
ATOM 1625 N N . GLY A 1 199 ? -7.969 6.483 5.661 1.00 84.81 199 GLY A N 1
ATOM 1626 C CA . GLY A 1 199 ? -6.593 6.580 5.173 1.00 84.81 199 GLY A CA 1
ATOM 1627 C C . GLY A 1 199 ? -5.706 5.417 5.616 1.00 84.81 199 GLY A C 1
ATOM 1628 O O . GLY A 1 199 ? -4.494 5.588 5.693 1.00 84.81 199 GLY A O 1
ATOM 1629 N N . GLN A 1 200 ? -6.304 4.269 5.965 1.00 88.19 200 GLN A N 1
ATOM 1630 C CA . GLN A 1 200 ? -5.573 3.082 6.408 1.00 88.19 200 GLN A CA 1
ATOM 1631 C C . GLN A 1 200 ? -5.062 2.260 5.216 1.00 88.19 200 GLN A C 1
ATOM 1633 O O . GLN A 1 200 ? -5.856 1.824 4.388 1.00 88.19 200 GLN A O 1
ATOM 1638 N N . LEU A 1 201 ? -3.754 2.033 5.177 1.00 88.88 201 LEU A N 1
ATOM 1639 C CA . LEU A 1 201 ? -2.979 1.219 4.254 1.00 88.88 201 LEU A CA 1
ATOM 1640 C C . LEU A 1 201 ? -2.836 -0.198 4.825 1.00 88.88 201 LEU A C 1
ATOM 1642 O O . LEU A 1 201 ? -2.328 -0.378 5.932 1.00 88.88 201 LEU A O 1
ATOM 1646 N N . ALA A 1 202 ? -3.278 -1.193 4.069 1.00 85.88 202 ALA A N 1
ATOM 1647 C CA . ALA A 1 202 ? -3.150 -2.611 4.377 1.00 85.88 202 ALA A CA 1
ATOM 1648 C C . ALA A 1 202 ? -2.473 -3.345 3.221 1.00 85.88 202 ALA A C 1
ATOM 1650 O O . ALA A 1 202 ? -2.747 -3.064 2.057 1.00 85.88 202 ALA A O 1
ATOM 1651 N N . ALA A 1 203 ? -1.663 -4.341 3.569 1.00 85.06 203 ALA A N 1
ATOM 1652 C CA . ALA A 1 203 ? -1.084 -5.295 2.636 1.00 85.06 203 ALA A CA 1
ATOM 1653 C C . ALA A 1 203 ? -1.286 -6.720 3.190 1.00 85.06 203 ALA A C 1
ATOM 1655 O O . ALA A 1 203 ? -0.532 -7.173 4.056 1.00 85.06 203 ALA A O 1
ATOM 1656 N N . PRO A 1 204 ? -2.360 -7.419 2.777 1.00 78.38 204 PRO A N 1
ATOM 1657 C CA . PRO A 1 204 ? -2.740 -8.712 3.335 1.00 78.38 204 PRO A CA 1
ATOM 1658 C C . PRO A 1 204 ? -1.822 -9.860 2.907 1.00 78.38 204 PRO A C 1
ATOM 1660 O O . PRO A 1 204 ? -1.739 -10.850 3.629 1.00 78.38 204 PRO A O 1
ATOM 1663 N N . ARG A 1 205 ? -1.138 -9.731 1.765 1.00 79.06 205 ARG A N 1
ATOM 1664 C CA . ARG A 1 205 ? -0.353 -10.801 1.126 1.00 79.06 205 ARG A CA 1
ATOM 1665 C C . ARG A 1 205 ? 1.141 -10.771 1.450 1.00 79.06 205 ARG A C 1
ATOM 1667 O O . ARG A 1 205 ? 1.922 -11.414 0.762 1.00 79.06 205 ARG A O 1
ATOM 1674 N N . TYR A 1 206 ? 1.542 -10.051 2.498 1.00 83.44 206 TYR A N 1
ATOM 1675 C CA . TYR A 1 206 ? 2.931 -10.089 2.947 1.00 83.44 206 TYR A CA 1
ATOM 1676 C C . TYR A 1 206 ? 3.347 -11.501 3.363 1.00 83.44 206 TYR A C 1
ATOM 1678 O O . TYR A 1 206 ? 2.690 -12.113 4.207 1.00 83.44 206 TYR A O 1
ATOM 1686 N N . THR A 1 207 ? 4.474 -11.956 2.820 1.00 84.12 207 THR A N 1
ATOM 1687 C CA . THR A 1 207 ? 5.167 -13.190 3.213 1.00 84.12 207 THR A CA 1
ATOM 1688 C C . THR A 1 207 ? 6.586 -12.879 3.690 1.00 84.12 207 THR A C 1
ATOM 1690 O O . THR A 1 207 ? 7.127 -11.810 3.398 1.00 84.12 207 THR A O 1
ATOM 1693 N N . PHE A 1 208 ? 7.199 -13.777 4.461 1.00 85.06 208 PHE A N 1
ATOM 1694 C CA . PHE A 1 208 ? 8.608 -13.647 4.833 1.00 85.06 208 PHE A CA 1
ATOM 1695 C C . PHE A 1 208 ? 9.491 -14.211 3.720 1.00 85.06 208 PHE A C 1
ATOM 1697 O O . PHE A 1 208 ? 9.294 -15.340 3.287 1.00 85.06 208 PHE A O 1
ATOM 1704 N N . THR A 1 209 ? 10.483 -13.440 3.277 1.00 79.44 209 THR A N 1
ATOM 1705 C CA . THR A 1 209 ? 11.388 -13.829 2.178 1.00 79.44 209 THR A CA 1
ATOM 1706 C C . THR A 1 209 ? 12.827 -13.973 2.671 1.00 79.44 209 THR A C 1
ATOM 1708 O O . THR A 1 209 ? 13.752 -13.372 2.133 1.00 79.44 209 THR A O 1
ATOM 1711 N N . PHE A 1 210 ? 13.019 -14.725 3.759 1.00 75.81 210 PHE A N 1
ATOM 1712 C CA . PHE A 1 210 ? 14.352 -14.941 4.335 1.00 75.81 210 PHE A CA 1
ATOM 1713 C C . PHE A 1 210 ? 15.239 -15.844 3.470 1.00 75.81 210 PHE A C 1
ATOM 1715 O O . PHE A 1 210 ? 16.451 -15.667 3.489 1.00 75.81 210 PHE A O 1
ATOM 1722 N N . ASP A 1 211 ? 14.625 -16.762 2.720 1.00 65.00 211 ASP A N 1
ATOM 1723 C CA . ASP A 1 211 ? 15.292 -17.883 2.039 1.00 65.00 211 ASP A CA 1
ATOM 1724 C C . ASP A 1 211 ? 15.631 -17.601 0.564 1.00 65.00 211 ASP A C 1
ATOM 1726 O O . ASP A 1 211 ? 16.321 -18.367 -0.099 1.00 65.00 211 ASP A O 1
ATOM 1730 N N . THR A 1 212 ? 15.124 -16.499 0.011 1.00 63.72 212 THR A N 1
ATOM 1731 C CA . THR A 1 212 ? 15.386 -16.127 -1.380 1.00 63.72 212 THR A CA 1
ATOM 1732 C C . THR A 1 212 ? 16.645 -15.269 -1.465 1.00 63.72 212 THR A C 1
ATOM 1734 O O . THR A 1 212 ? 16.597 -14.096 -1.088 1.00 63.72 212 THR A O 1
ATOM 1737 N N . ASP A 1 213 ? 17.720 -15.803 -2.051 1.00 60.34 213 ASP A N 1
ATOM 1738 C CA . ASP A 1 213 ? 18.960 -15.090 -2.430 1.00 60.34 213 ASP A CA 1
ATOM 1739 C C . ASP A 1 213 ? 18.755 -14.065 -3.571 1.00 60.34 213 ASP A C 1
ATOM 1741 O O . ASP A 1 213 ? 19.645 -13.775 -4.370 1.00 60.34 213 ASP A O 1
ATOM 1745 N N . VAL A 1 214 ? 17.553 -13.498 -3.691 1.00 65.50 214 VAL A N 1
ATOM 1746 C CA . VAL A 1 214 ? 17.261 -12.460 -4.677 1.00 65.50 214 VAL A CA 1
ATOM 1747 C C . VAL A 1 214 ? 17.793 -11.141 -4.134 1.00 65.50 214 VAL A C 1
ATOM 1749 O O . VAL A 1 214 ? 17.192 -10.525 -3.250 1.00 65.50 214 VAL A O 1
ATOM 1752 N N . GLU A 1 215 ? 18.924 -10.698 -4.679 1.00 68.38 215 GLU A N 1
ATOM 1753 C CA . GLU A 1 215 ? 19.511 -9.398 -4.372 1.00 68.38 215 GLU A CA 1
ATOM 1754 C C . GLU A 1 215 ? 18.529 -8.279 -4.758 1.00 68.38 215 GLU A C 1
ATOM 1756 O O . GLU A 1 215 ? 18.311 -7.949 -5.929 1.00 68.38 215 GLU A O 1
ATOM 1761 N N . ARG A 1 216 ? 17.867 -7.702 -3.751 1.00 72.19 216 ARG A N 1
ATOM 1762 C CA . ARG A 1 216 ? 16.920 -6.611 -3.970 1.00 72.19 216 ARG A CA 1
ATOM 1763 C C . ARG A 1 216 ? 17.680 -5.321 -4.247 1.00 72.19 216 ARG A C 1
ATOM 1765 O O . ARG A 1 216 ? 18.236 -4.718 -3.336 1.00 72.19 216 ARG A O 1
ATOM 1772 N N . LYS A 1 217 ? 17.595 -4.839 -5.492 1.00 80.31 217 LYS A N 1
ATOM 1773 C CA . LYS A 1 217 ? 18.125 -3.520 -5.894 1.00 80.31 217 LYS A CA 1
ATOM 1774 C C . LYS A 1 217 ? 17.507 -2.353 -5.109 1.00 80.31 217 LYS A C 1
ATOM 1776 O O . LYS A 1 217 ? 18.127 -1.302 -4.998 1.00 80.31 217 LYS A O 1
ATOM 1781 N N . VAL A 1 218 ? 16.281 -2.509 -4.597 1.00 81.88 218 VAL A N 1
ATOM 1782 C CA . VAL A 1 218 ? 15.558 -1.472 -3.847 1.00 81.88 218 VAL A CA 1
ATOM 1783 C C . VAL A 1 218 ? 15.092 -2.042 -2.500 1.00 81.88 218 VAL A C 1
ATOM 1785 O O . VAL A 1 218 ? 14.446 -3.091 -2.500 1.00 81.88 218 VAL A O 1
ATOM 1788 N N . PRO A 1 219 ? 15.375 -1.370 -1.364 1.00 83.06 219 PRO A N 1
ATOM 1789 C CA . PRO A 1 219 ? 15.061 -1.894 -0.031 1.00 83.06 219 PRO A CA 1
ATOM 1790 C C . PRO A 1 219 ? 13.563 -1.867 0.306 1.00 83.06 219 PRO A C 1
ATOM 1792 O O . PRO A 1 219 ? 13.080 -2.750 1.006 1.00 83.06 219 PRO A O 1
ATOM 1795 N N . PHE A 1 220 ? 12.829 -0.866 -0.189 1.00 86.31 220 PHE A N 1
ATOM 1796 C CA . PHE A 1 220 ? 11.384 -0.713 -0.004 1.00 86.31 220 PHE A CA 1
ATOM 1797 C C . PHE A 1 220 ? 10.770 0.061 -1.173 1.00 86.31 220 PHE A C 1
ATOM 1799 O O . PHE A 1 220 ? 11.436 0.863 -1.837 1.00 86.31 220 PHE A O 1
ATOM 1806 N N . ARG A 1 221 ? 9.476 -0.133 -1.440 1.00 86.19 221 ARG A N 1
ATOM 1807 C CA . ARG A 1 221 ? 8.832 0.507 -2.596 1.00 86.19 221 ARG A CA 1
ATOM 1808 C C . ARG A 1 221 ? 8.460 1.972 -2.331 1.00 86.19 221 ARG A C 1
ATOM 1810 O O . ARG A 1 221 ? 7.417 2.268 -1.755 1.00 86.19 221 ARG A O 1
ATOM 1817 N N . LEU A 1 222 ? 9.242 2.895 -2.891 1.00 87.06 222 LEU A N 1
ATOM 1818 C CA . LEU A 1 222 ? 8.882 4.311 -3.033 1.00 87.06 222 LEU A CA 1
ATOM 1819 C C . LEU A 1 222 ? 8.917 4.722 -4.511 1.00 87.06 222 LEU A C 1
ATOM 1821 O O . LEU A 1 222 ? 9.939 5.136 -5.044 1.00 87.06 222 LEU A O 1
ATOM 1825 N N . THR A 1 223 ? 7.782 4.564 -5.191 1.00 86.38 223 THR A N 1
ATOM 1826 C CA . THR A 1 223 ? 7.649 4.936 -6.612 1.00 86.38 223 THR A CA 1
ATOM 1827 C C . THR A 1 223 ? 7.551 6.457 -6.799 1.00 86.38 223 THR A C 1
ATOM 1829 O O . THR A 1 223 ? 7.077 7.139 -5.886 1.00 86.38 223 THR A O 1
ATOM 1832 N N . PRO A 1 224 ? 7.874 6.998 -7.990 1.00 84.69 224 PRO A N 1
ATOM 1833 C CA . PRO A 1 224 ? 7.700 8.423 -8.295 1.00 84.69 224 PRO A CA 1
ATOM 1834 C C . PRO A 1 224 ? 6.280 8.948 -8.027 1.00 84.69 224 PRO A C 1
ATOM 1836 O O . PRO A 1 224 ? 6.121 10.051 -7.511 1.00 84.69 224 PRO A O 1
ATOM 1839 N N . ASN A 1 225 ? 5.248 8.134 -8.286 1.00 85.81 225 ASN A N 1
ATOM 1840 C CA . ASN A 1 225 ? 3.849 8.468 -7.989 1.00 85.81 225 ASN A CA 1
ATOM 1841 C C . ASN A 1 225 ? 3.594 8.660 -6.488 1.00 85.81 225 ASN A C 1
ATOM 1843 O O . ASN A 1 225 ? 2.969 9.635 -6.068 1.00 85.81 225 ASN A O 1
ATOM 1847 N N . LEU A 1 226 ? 4.105 7.741 -5.665 1.00 85.94 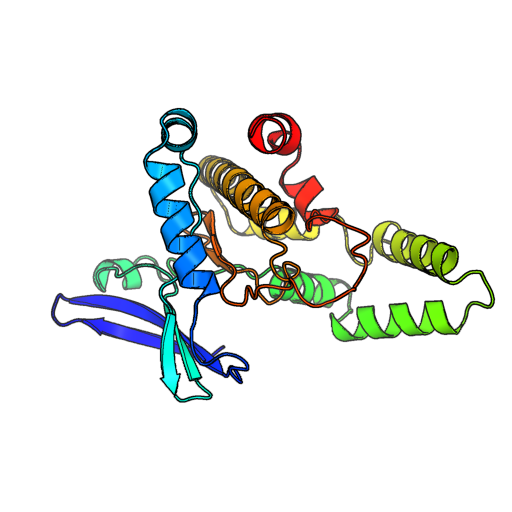226 LEU A N 1
ATOM 1848 C CA . LEU A 1 226 ? 4.008 7.850 -4.209 1.00 85.94 226 LEU A CA 1
ATOM 1849 C C . LEU A 1 226 ? 4.847 9.019 -3.688 1.00 85.94 226 LEU A C 1
ATOM 1851 O O . LEU A 1 226 ? 4.394 9.755 -2.814 1.00 85.94 226 LEU A O 1
ATOM 1855 N N . GLN A 1 227 ? 6.033 9.234 -4.256 1.00 86.75 227 GLN A N 1
ATOM 1856 C CA . GLN A 1 227 ? 6.905 10.341 -3.884 1.00 86.75 227 GLN A CA 1
ATOM 1857 C C . GLN A 1 227 ? 6.234 11.694 -4.164 1.00 86.75 227 GLN A C 1
ATOM 1859 O O . GLN A 1 227 ? 6.182 12.561 -3.290 1.00 86.75 227 GLN A O 1
ATOM 1864 N N . ARG A 1 228 ? 5.652 11.868 -5.355 1.00 85.56 228 ARG A N 1
ATOM 1865 C CA . ARG A 1 228 ? 4.937 13.092 -5.735 1.00 85.56 228 ARG A CA 1
ATOM 1866 C C . ARG A 1 228 ? 3.706 13.322 -4.862 1.00 85.56 228 ARG A C 1
ATOM 1868 O O . ARG A 1 228 ? 3.511 14.436 -4.375 1.00 85.56 228 ARG A O 1
ATOM 1875 N N . PHE A 1 229 ? 2.930 12.268 -4.603 1.00 87.00 229 PHE A N 1
ATOM 1876 C CA . PHE A 1 229 ? 1.775 12.322 -3.708 1.00 87.00 229 PHE A CA 1
ATOM 1877 C C . PHE A 1 229 ? 2.162 12.748 -2.287 1.00 87.00 229 PHE A C 1
ATOM 1879 O O . PHE A 1 229 ? 1.499 13.593 -1.686 1.00 87.00 229 PHE A O 1
ATOM 1886 N N . LEU A 1 230 ? 3.252 12.203 -1.743 1.00 85.50 230 LEU A N 1
ATOM 1887 C CA . LEU A 1 230 ? 3.710 12.521 -0.393 1.00 85.50 230 LEU A CA 1
ATOM 1888 C C . LEU A 1 230 ? 4.391 13.893 -0.314 1.00 85.50 230 LEU A C 1
ATOM 1890 O O . LEU A 1 230 ? 4.188 14.592 0.683 1.00 85.50 230 LEU A O 1
ATOM 1894 N N . GLY A 1 231 ? 5.071 14.368 -1.363 1.00 82.75 231 GLY A N 1
ATOM 1895 C CA . GLY A 1 231 ? 5.718 15.692 -1.442 1.00 82.75 231 GLY A CA 1
ATOM 1896 C C . GLY A 1 231 ? 6.466 16.071 -0.155 1.00 82.75 231 GLY A C 1
ATOM 1897 O O . GLY A 1 231 ? 7.158 15.237 0.411 1.00 82.75 231 GLY A O 1
ATOM 1898 N N . PHE A 1 232 ? 6.252 17.276 0.386 1.00 67.75 232 PHE A N 1
ATOM 1899 C CA . PHE A 1 232 ? 6.908 17.745 1.626 1.00 67.75 232 PHE A CA 1
ATOM 1900 C C . PHE A 1 232 ? 6.676 16.879 2.875 1.00 67.75 232 PHE A C 1
ATOM 1902 O O . PHE A 1 232 ? 7.412 16.987 3.853 1.00 67.75 232 PHE A O 1
ATOM 1909 N N . THR A 1 233 ? 5.664 16.002 2.886 1.00 66.88 233 THR A N 1
ATOM 1910 C CA . THR A 1 233 ? 5.495 15.072 4.016 1.00 66.88 233 THR A CA 1
ATOM 1911 C C . THR A 1 233 ? 6.583 13.998 4.060 1.00 66.88 233 THR A C 1
ATOM 1913 O O . THR A 1 233 ? 6.742 13.369 5.107 1.00 66.88 233 THR A O 1
ATOM 1916 N N . LEU A 1 234 ? 7.361 13.847 2.977 1.00 62.41 234 LEU A N 1
ATOM 1917 C CA . LEU A 1 234 ? 8.474 12.910 2.899 1.00 62.41 234 LEU A CA 1
ATOM 1918 C C . LEU A 1 234 ? 9.590 13.243 3.896 1.00 62.41 234 LEU A C 1
ATOM 1920 O O . LEU A 1 234 ?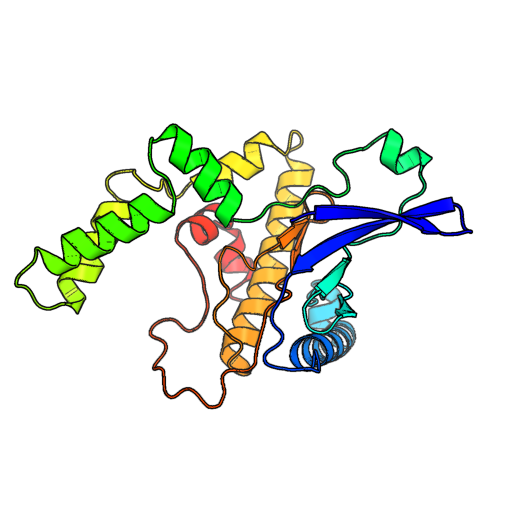 10.009 12.387 4.675 1.00 62.41 234 LEU A O 1
ATOM 1924 N N . GLU A 1 235 ? 10.024 14.500 3.906 1.00 59.72 235 GLU A N 1
ATOM 1925 C CA . GLU A 1 235 ? 11.158 14.960 4.712 1.00 59.72 235 GLU A CA 1
ATOM 1926 C C . GLU A 1 235 ? 10.828 15.027 6.202 1.00 59.72 235 GLU A C 1
ATOM 1928 O O . GLU A 1 235 ? 11.652 14.671 7.031 1.00 59.72 235 GLU A O 1
ATOM 1933 N N . GLY A 1 236 ? 9.597 15.398 6.568 1.00 59.31 236 GLY A N 1
ATOM 1934 C CA . GLY A 1 236 ? 9.222 15.544 7.978 1.00 59.31 236 GLY A CA 1
ATOM 1935 C C . GLY A 1 236 ? 8.743 14.265 8.675 1.00 59.31 236 GLY A C 1
ATOM 1936 O O . GLY A 1 236 ? 8.873 14.155 9.892 1.00 59.31 236 GLY A O 1
ATOM 1937 N N . LYS A 1 237 ? 8.126 13.315 7.955 1.00 57.72 237 LYS A N 1
ATOM 1938 C CA . LYS A 1 237 ? 7.426 12.167 8.581 1.00 57.72 237 LYS A CA 1
ATOM 1939 C C . LYS A 1 237 ? 7.965 10.794 8.198 1.00 57.72 237 LYS A C 1
ATOM 1941 O O . LYS A 1 237 ? 7.745 9.864 8.963 1.00 57.72 237 LYS A O 1
ATOM 1946 N N . THR A 1 238 ? 8.637 10.662 7.059 1.00 56.06 238 THR A N 1
ATOM 1947 C CA . THR A 1 238 ? 9.235 9.389 6.603 1.00 56.06 238 THR A CA 1
ATOM 1948 C C . THR A 1 238 ? 10.716 9.288 6.952 1.00 56.06 238 THR A C 1
ATOM 1950 O O . THR A 1 238 ? 11.198 8.180 7.121 1.00 56.06 238 THR A O 1
ATOM 1953 N N . LEU A 1 239 ? 11.424 10.418 7.074 1.00 47.06 239 LEU A N 1
ATOM 1954 C CA . LEU A 1 239 ? 12.864 10.467 7.370 1.00 47.06 239 LEU A CA 1
ATOM 1955 C C . LEU A 1 239 ? 13.203 10.567 8.872 1.00 47.06 239 LEU A C 1
ATOM 1957 O O . LEU A 1 239 ? 14.333 10.293 9.248 1.00 47.06 239 LEU A O 1
ATOM 1961 N N . PHE A 1 240 ? 12.245 10.943 9.731 1.00 36.88 240 PHE A N 1
ATOM 1962 C CA . PHE A 1 240 ? 12.446 11.116 11.186 1.00 36.88 240 PHE A CA 1
ATOM 1963 C C . PHE A 1 240 ? 11.802 10.012 12.048 1.00 36.88 240 PHE A C 1
ATOM 1965 O O . PHE A 1 240 ? 11.491 10.240 13.227 1.00 36.88 240 PHE A O 1
ATOM 1972 N N . ILE A 1 241 ? 11.539 8.843 11.460 1.00 42.94 241 ILE A N 1
ATOM 1973 C CA . ILE A 1 241 ? 11.225 7.608 12.197 1.00 42.94 241 ILE A CA 1
ATOM 1974 C C . ILE A 1 241 ? 12.517 6.811 12.295 1.00 42.94 241 ILE A C 1
ATOM 1976 O O . ILE A 1 241 ? 12.810 6.374 13.426 1.00 42.94 241 ILE A O 1
#

Secondary structure (DSSP, 8-state):
-EEEEEE-TTSEEEEEEEEE---SSSS-HHHHHHHHHHHHHHHSHHHHHHT-------EEEEETTEEEEEEEEEEEHHHHHH-GGGG-EE-HHHHHHHHHHHTT--HHHHHHHHHHHHHT--S-HHHHHHHHHHHHHHSSTT-TTHHHHHHHHH--SHHHHHHHHHHHHHHHHHHHHHHHHHTBPP--TTT-EEETTT--EE-TT--B-SS-----SSSS---HHHHHHHTTHIIIIIS--

Organism: Oesophagostomum dentatum (NCBI:txid61180)

Sequence (241 aa):
MKKLQIMAVNGKTSVYYLQNSVFEERTNRCQQYLQLVRTLLVKERETARRHLFVFTPNQLVVSPYAVLMDCGGAYPMSFVAKKPHIFDTIRPLDVFAHYGMTFGMRPDDAVTMFYDRVASSDGNINTVMLDTYRGFIVENFIGPSIFQNYVVERFTDPTYYYLFRKRIAQQLAVLSILEMLVRLSPLYLDDVYIRTSTGQLAAPRYTFTFDTDVERKVPFRLTPNLQRFLGFTLEGKTLFI

InterPro domains:
  IPR000403 Phosphatidylinositol 3-/4-kinase, catalytic domain [PS50290] (1-241)
  IPR011009 Protein kinase-like domain superfamily [SSF56112] (27-232)